Protein AF-A0A0M5J089-F1 (afdb_monomer)

InterPro domains:
  IPR001623 DnaJ domain [PF00226] (2-38)
  IPR001623 DnaJ domain [PS50076] (1-41)
  IPR001623 DnaJ domain [cd06257] (3-30)
  IPR018253 DnaJ domain, conserved site [PS00636] (18-37)
  IPR036869 Chaperone J-domain superfamily [G3DSA:1.10.287.110] (1-55)
  IPR036869 Chaperone J-domain superfamily [SSF46565] (2-56)
  IPR053025 Mitochondrial ATP Synthase-Associated [PTHR44873] (1-149)

Structure (mmCIF, N/CA/C/O backbone):
data_AF-A0A0M5J089-F1
#
_entry.id   AF-A0A0M5J089-F1
#
loop_
_atom_site.group_PDB
_atom_site.id
_atom_site.type_symbol
_atom_site.label_atom_id
_atom_site.label_alt_id
_atom_site.label_comp_id
_atom_site.label_asym_id
_atom_site.label_entity_id
_atom_site.label_seq_id
_atom_site.pdbx_PDB_ins_code
_atom_site.Cartn_x
_atom_site.Cartn_y
_atom_site.Cartn_z
_atom_site.occupancy
_atom_site.B_iso_or_equiv
_atom_site.auth_seq_id
_atom_site.auth_comp_id
_atom_site.auth_asym_id
_atom_site.auth_atom_id
_atom_site.pdbx_PDB_model_num
ATOM 1 N N . MET A 1 1 ? -7.532 5.877 45.990 1.00 67.56 1 MET A N 1
ATOM 2 C CA . MET A 1 1 ? -7.953 4.536 46.463 1.00 67.56 1 MET A CA 1
ATOM 3 C C . MET A 1 1 ? -7.157 4.158 47.707 1.00 67.56 1 MET A C 1
ATOM 5 O O . MET A 1 1 ? -5.956 4.404 47.725 1.00 67.56 1 MET A O 1
ATOM 9 N N . ILE A 1 2 ? -7.817 3.614 48.737 1.00 84.75 2 ILE A N 1
ATOM 10 C CA . ILE A 1 2 ? -7.201 3.240 50.031 1.00 84.75 2 ILE A CA 1
ATOM 11 C C . ILE A 1 2 ? -6.306 1.995 49.885 1.00 84.75 2 ILE A C 1
ATOM 13 O O . ILE A 1 2 ? -5.237 1.934 50.480 1.00 84.75 2 ILE A O 1
ATOM 17 N N . TYR A 1 3 ? -6.697 1.043 49.032 1.00 87.38 3 TYR A N 1
ATOM 18 C CA . TYR A 1 3 ? -5.998 -0.235 48.821 1.00 87.38 3 TYR A CA 1
ATOM 19 C C . TYR A 1 3 ? -5.209 -0.302 47.502 1.00 87.38 3 TYR A C 1
ATOM 21 O O . TYR A 1 3 ? -5.073 -1.366 46.915 1.00 87.38 3 TYR A O 1
ATOM 29 N N . HIS A 1 4 ? -4.717 0.831 46.996 1.00 86.38 4 HIS A N 1
ATOM 30 C CA . HIS A 1 4 ? -3.989 0.850 45.722 1.00 86.38 4 HIS A CA 1
ATOM 31 C C . HIS A 1 4 ? -2.637 0.116 45.841 1.00 86.38 4 HIS A C 1
ATOM 33 O O . HIS A 1 4 ? -1.950 0.343 46.841 1.00 86.38 4 HIS A O 1
ATOM 39 N N . PRO A 1 5 ? -2.230 -0.706 44.853 1.00 87.12 5 PRO A N 1
ATOM 40 C CA . PRO A 1 5 ? -0.977 -1.468 44.918 1.00 87.12 5 PRO A CA 1
ATOM 41 C C . PRO A 1 5 ? 0.259 -0.569 45.076 1.00 87.12 5 PRO A C 1
ATOM 43 O O . PRO A 1 5 ? 1.086 -0.840 45.933 1.00 87.12 5 PRO A O 1
ATOM 46 N N . ASP A 1 6 ? 0.306 0.554 44.354 1.00 87.94 6 ASP A N 1
ATOM 47 C CA . ASP A 1 6 ? 1.400 1.552 44.388 1.00 87.94 6 ASP A CA 1
ATOM 48 C C . ASP A 1 6 ? 1.615 2.215 45.764 1.00 87.94 6 ASP A C 1
ATOM 50 O O . ASP A 1 6 ? 2.687 2.708 46.077 1.00 87.94 6 ASP A O 1
ATOM 54 N N . ARG A 1 7 ? 0.580 2.255 46.615 1.00 84.56 7 ARG A N 1
ATOM 55 C CA . ARG A 1 7 ? 0.662 2.893 47.945 1.00 84.56 7 ARG A CA 1
ATOM 56 C C . ARG A 1 7 ? 0.848 1.893 49.083 1.00 84.56 7 ARG A C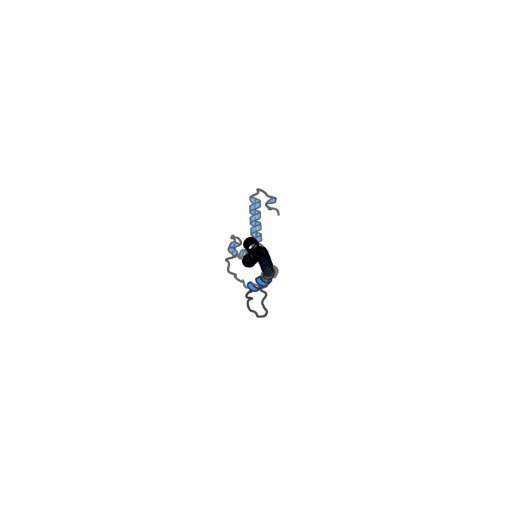 1
ATOM 58 O O . ARG A 1 7 ? 1.124 2.310 50.201 1.00 84.56 7 ARG A O 1
ATOM 65 N N . ASN A 1 8 ? 0.642 0.606 48.813 1.00 83.38 8 ASN A N 1
ATOM 66 C CA . ASN A 1 8 ? 0.629 -0.468 49.806 1.00 83.38 8 ASN A CA 1
ATOM 67 C C . ASN A 1 8 ? 1.543 -1.619 49.368 1.00 83.38 8 ASN A C 1
ATOM 69 O O . ASN A 1 8 ? 1.167 -2.793 49.459 1.00 83.38 8 ASN A O 1
ATOM 73 N N . GLU A 1 9 ? 2.725 -1.275 48.861 1.00 80.19 9 GLU A N 1
ATOM 74 C CA . GLU A 1 9 ? 3.730 -2.240 48.429 1.00 80.19 9 GLU A CA 1
ATOM 75 C C . GLU A 1 9 ? 4.075 -3.198 49.584 1.00 80.19 9 GLU A C 1
ATOM 77 O O . GLU A 1 9 ? 4.361 -2.777 50.704 1.00 80.19 9 GLU A O 1
ATOM 82 N N . GLY A 1 10 ? 3.972 -4.507 49.336 1.00 79.44 10 GLY A N 1
ATOM 83 C CA . GLY A 1 10 ? 4.269 -5.553 50.324 1.00 79.44 10 GLY A CA 1
ATOM 84 C C . GLY A 1 10 ? 3.151 -5.891 51.323 1.00 79.44 10 GLY A C 1
ATOM 85 O O . GLY A 1 10 ? 3.311 -6.824 52.108 1.00 79.44 10 GLY A O 1
ATOM 86 N N . SER A 1 11 ? 1.999 -5.206 51.303 1.00 88.00 11 SER A N 1
ATOM 87 C CA . SER A 1 11 ? 0.856 -5.573 52.155 1.00 88.00 11 SER A CA 1
ATOM 88 C C . SER A 1 11 ? -0.067 -6.583 51.465 1.00 88.00 11 SER A C 1
ATOM 90 O O . SER A 1 11 ? -0.991 -6.214 50.736 1.00 88.00 11 SER A O 1
ATOM 92 N N . GLU A 1 12 ? 0.128 -7.870 51.763 1.00 87.06 12 GLU A N 1
ATOM 93 C CA . GLU A 1 12 ? -0.735 -8.981 51.312 1.00 87.06 12 GLU A CA 1
ATOM 94 C C . GLU A 1 12 ? -2.228 -8.713 51.587 1.00 87.06 12 GLU A C 1
ATOM 96 O O . GLU A 1 12 ? -3.103 -8.965 50.754 1.00 87.06 12 GLU A O 1
ATOM 101 N N . SER A 1 13 ? -2.531 -8.117 52.745 1.00 88.88 13 SER A N 1
ATOM 102 C CA . SER A 1 13 ? -3.903 -7.780 53.140 1.00 88.88 13 SER A CA 1
ATOM 103 C C . SER A 1 13 ? -4.553 -6.731 52.228 1.00 88.88 13 SER A C 1
ATOM 105 O O . SER A 1 13 ? -5.741 -6.834 51.911 1.00 88.88 13 SER A O 1
ATOM 107 N N . ALA A 1 14 ? -3.783 -5.737 51.773 1.00 89.00 14 ALA A N 1
ATOM 108 C CA . ALA A 1 14 ? -4.266 -4.697 50.873 1.00 89.00 14 ALA A CA 1
ATOM 109 C C . ALA A 1 14 ? -4.467 -5.249 49.458 1.00 89.00 14 ALA A C 1
ATOM 111 O O . ALA A 1 14 ? -5.482 -4.952 48.829 1.00 89.00 14 ALA A O 1
ATOM 112 N N . VAL A 1 15 ? -3.554 -6.107 48.994 1.00 89.38 15 VAL A N 1
ATOM 113 C CA . VAL A 1 15 ? -3.661 -6.790 47.697 1.00 89.38 15 VAL A CA 1
ATOM 114 C C . VAL A 1 15 ? -4.914 -7.663 47.644 1.00 89.38 15 VAL A C 1
ATOM 116 O O . VAL A 1 15 ? -5.655 -7.608 46.661 1.00 89.38 15 VAL A O 1
ATOM 119 N N . LYS A 1 16 ? -5.201 -8.426 48.706 1.00 90.62 16 LYS A N 1
ATOM 120 C CA . LYS A 1 16 ? -6.409 -9.257 48.780 1.00 90.62 16 LYS A CA 1
ATOM 121 C C . LYS A 1 16 ? -7.684 -8.414 48.690 1.00 90.62 16 LYS A C 1
ATOM 123 O O . LYS A 1 16 ? -8.519 -8.673 47.829 1.00 90.62 16 LYS A O 1
ATOM 128 N N . LYS A 1 17 ? -7.789 -7.354 49.499 1.00 90.94 17 LYS A N 1
ATOM 129 C CA . LYS A 1 17 ? -8.941 -6.436 49.468 1.00 90.94 17 LYS A CA 1
ATOM 130 C C . LYS A 1 17 ? -9.099 -5.747 48.117 1.00 90.94 17 LYS A C 1
ATOM 132 O O . LYS A 1 17 ? -10.213 -5.591 47.636 1.00 90.94 17 LYS A O 1
ATOM 137 N N . PHE A 1 18 ? -8.000 -5.350 47.479 1.00 90.44 18 PHE A N 1
ATOM 138 C CA . PHE A 1 18 ? -8.038 -4.760 46.142 1.00 90.44 18 PHE A CA 1
ATOM 139 C C . PHE A 1 18 ? -8.600 -5.739 45.104 1.00 90.44 18 PHE A C 1
ATOM 141 O O . PHE A 1 18 ? -9.449 -5.358 44.300 1.00 90.44 18 PHE A O 1
ATOM 148 N N . ARG A 1 19 ? -8.180 -7.011 45.153 1.00 89.44 19 ARG A N 1
ATOM 149 C CA . ARG A 1 19 ? -8.718 -8.071 44.285 1.00 89.44 19 ARG A CA 1
ATOM 150 C C . ARG A 1 19 ? -10.211 -8.298 44.527 1.00 89.44 19 ARG A C 1
ATOM 152 O O . ARG A 1 19 ? -10.963 -8.307 43.561 1.00 89.44 19 ARG A O 1
ATOM 159 N N . GLU A 1 20 ? -10.634 -8.415 45.784 1.00 89.62 20 GLU A N 1
ATOM 160 C CA . GLU A 1 20 ? -12.048 -8.589 46.157 1.00 89.62 20 GLU A CA 1
ATOM 161 C C . GLU A 1 20 ? -12.913 -7.415 45.675 1.00 89.62 20 GLU A C 1
ATOM 163 O O . GLU A 1 20 ? -13.974 -7.615 45.086 1.00 89.62 20 GLU A O 1
ATOM 168 N N . ILE A 1 21 ? -12.433 -6.181 45.855 1.00 90.25 21 ILE A N 1
ATOM 169 C CA . ILE A 1 21 ? -13.132 -4.977 45.395 1.00 90.25 21 ILE A CA 1
ATOM 170 C C . ILE A 1 21 ? -13.261 -4.979 43.868 1.00 90.25 21 ILE A C 1
ATOM 172 O O . ILE A 1 21 ? -14.355 -4.754 43.355 1.00 90.25 21 ILE A O 1
ATOM 176 N N . ASN A 1 22 ? -12.184 -5.263 43.130 1.00 88.81 22 ASN A N 1
ATOM 177 C CA . ASN A 1 22 ? -12.236 -5.311 41.666 1.00 88.81 22 ASN A CA 1
ATOM 178 C C . ASN A 1 22 ? -13.197 -6.388 41.152 1.00 88.81 22 ASN A C 1
ATOM 180 O O . ASN A 1 22 ? -13.968 -6.121 40.234 1.00 88.81 22 ASN A O 1
ATOM 184 N N . GLN A 1 23 ? -13.196 -7.570 41.773 1.00 87.81 23 GLN A N 1
ATOM 185 C CA . GLN A 1 23 ? -14.134 -8.645 41.443 1.00 87.81 23 GLN A CA 1
ATOM 186 C C . GLN A 1 23 ? -15.586 -8.211 41.678 1.00 87.81 23 GLN A C 1
ATOM 188 O O . GLN A 1 23 ? -16.443 -8.431 40.823 1.00 87.81 23 GLN A O 1
ATOM 193 N N . ALA A 1 24 ? -15.867 -7.532 42.793 1.00 89.19 24 ALA A N 1
ATOM 194 C CA . ALA A 1 24 ? -17.196 -6.993 43.062 1.00 89.19 24 ALA A CA 1
ATOM 195 C C . ALA A 1 24 ? -17.617 -5.951 42.011 1.00 89.19 24 ALA A C 1
ATOM 197 O O . ALA A 1 24 ? -18.758 -5.975 41.552 1.00 89.19 24 ALA A O 1
ATOM 198 N N . TYR A 1 25 ? -16.708 -5.068 41.581 1.00 88.25 25 TYR A N 1
ATOM 199 C CA . TYR A 1 25 ? -16.987 -4.097 40.516 1.00 88.25 25 TYR A CA 1
ATOM 200 C C . TYR A 1 25 ? -17.258 -4.756 39.161 1.00 88.25 25 TYR A C 1
ATOM 202 O O . TYR A 1 25 ? -18.114 -4.278 38.420 1.00 88.25 25 TYR A O 1
ATOM 210 N N . GLU A 1 26 ? -16.573 -5.849 38.834 1.00 85.12 26 GLU A N 1
ATOM 211 C CA . GLU A 1 26 ? -16.807 -6.601 37.598 1.00 85.12 26 GLU A CA 1
ATOM 212 C C . GLU A 1 26 ? -18.207 -7.236 37.580 1.00 85.12 26 GLU A C 1
ATOM 214 O O . GLU A 1 26 ? -18.944 -7.097 36.600 1.00 85.12 26 GLU A O 1
ATOM 219 N N . VAL A 1 27 ? -18.613 -7.860 38.694 1.00 85.06 27 VAL A N 1
ATOM 220 C CA . VAL A 1 27 ? -19.937 -8.486 38.840 1.00 85.06 27 VAL A CA 1
ATOM 221 C C . VAL A 1 27 ? -21.049 -7.436 38.892 1.00 85.06 27 VAL A C 1
ATOM 223 O O . VAL A 1 27 ? -22.024 -7.534 38.152 1.00 85.06 27 VAL A O 1
ATOM 226 N N . LEU A 1 28 ? -20.917 -6.407 39.732 1.00 84.81 28 LEU A N 1
ATOM 227 C CA . LEU A 1 28 ? -21.968 -5.402 39.932 1.00 84.81 28 LEU A CA 1
ATOM 228 C C . LEU A 1 28 ? -22.045 -4.374 38.795 1.00 84.81 28 LEU A C 1
ATOM 230 O O . LEU A 1 28 ? -23.105 -3.786 38.574 1.00 84.81 28 LEU A O 1
ATOM 234 N N . GLY A 1 29 ? -20.942 -4.154 38.072 1.00 82.19 29 GLY A N 1
ATOM 235 C CA . GLY A 1 29 ? -20.867 -3.228 36.942 1.00 82.19 29 GLY A CA 1
ATOM 236 C C . GLY A 1 29 ? -21.544 -3.750 35.674 1.00 82.19 29 GLY A C 1
ATOM 237 O O . GLY A 1 29 ? -21.994 -2.957 34.844 1.00 82.19 29 GLY A O 1
ATOM 238 N N . ASN A 1 30 ? -21.668 -5.072 35.522 1.00 81.06 30 ASN A N 1
ATOM 239 C CA . ASN A 1 30 ? -22.413 -5.682 34.428 1.00 81.06 30 ASN A CA 1
ATOM 240 C C . ASN A 1 30 ? -23.816 -6.080 34.898 1.00 81.06 30 ASN A C 1
ATOM 242 O O . ASN A 1 30 ? -23.981 -6.971 35.725 1.00 81.06 30 ASN A O 1
ATOM 246 N N . TYR A 1 31 ? -24.838 -5.467 34.301 1.00 79.94 31 TYR A N 1
ATOM 247 C CA . TYR A 1 31 ? -26.242 -5.726 34.627 1.00 79.94 31 TYR A CA 1
ATOM 248 C C . TYR A 1 31 ? -26.620 -7.218 34.604 1.00 79.94 31 TYR A C 1
ATOM 250 O O . TYR A 1 31 ? -27.351 -7.684 35.478 1.00 79.94 31 TYR A O 1
ATOM 258 N N . ARG A 1 32 ? -26.096 -7.989 33.639 1.00 79.00 32 ARG A N 1
ATOM 259 C CA . ARG A 1 32 ? -26.348 -9.436 33.542 1.00 79.00 32 ARG A CA 1
ATOM 260 C C . ARG A 1 32 ? -25.744 -10.175 34.735 1.00 79.00 32 ARG A C 1
ATOM 262 O O . ARG A 1 32 ? -26.435 -10.969 35.364 1.00 79.00 32 ARG A O 1
ATOM 269 N N . LEU A 1 33 ? -24.480 -9.892 35.055 1.00 81.56 33 LEU A N 1
ATOM 270 C CA . LEU A 1 33 ? -23.764 -10.538 36.160 1.00 81.56 33 LEU A CA 1
ATOM 271 C C . LEU A 1 33 ? -24.379 -10.182 37.514 1.00 81.56 33 LEU A C 1
ATOM 273 O O . LEU A 1 33 ? -24.639 -11.085 38.304 1.00 81.56 33 LEU A O 1
ATOM 277 N N . ARG A 1 34 ? -24.703 -8.904 37.744 1.00 84.69 34 ARG A N 1
ATOM 278 C CA . ARG A 1 34 ? -25.390 -8.441 38.955 1.00 84.69 34 ARG A CA 1
ATOM 279 C C . ARG A 1 34 ? -26.705 -9.180 39.174 1.00 84.69 34 ARG A C 1
ATOM 281 O O . ARG A 1 34 ? -26.942 -9.696 40.255 1.00 84.69 34 ARG A O 1
ATOM 288 N N . ARG A 1 35 ? -27.531 -9.313 38.134 1.00 80.56 35 ARG A N 1
ATOM 289 C CA . ARG A 1 35 ? -28.811 -10.022 38.243 1.00 80.56 35 ARG A CA 1
ATOM 290 C C . ARG A 1 35 ? -28.638 -11.507 38.552 1.00 80.56 35 ARG A C 1
ATOM 292 O O . ARG A 1 35 ? -29.435 -12.077 39.288 1.00 80.56 35 ARG A O 1
ATOM 299 N N . LEU A 1 36 ? -27.638 -12.153 37.957 1.00 83.00 36 LEU A N 1
ATOM 300 C CA . LEU A 1 36 ? -27.341 -13.554 38.248 1.00 83.00 36 LEU A CA 1
ATOM 301 C C . LEU A 1 36 ? -26.801 -13.725 39.679 1.00 83.00 36 LEU A C 1
ATOM 303 O O . LEU A 1 36 ? -27.117 -14.723 40.323 1.00 83.00 36 LEU A O 1
ATOM 307 N N . TYR A 1 37 ? -26.032 -12.755 40.181 1.00 83.75 37 TYR A N 1
ATOM 308 C CA . TYR A 1 37 ? -25.575 -12.697 41.571 1.00 83.75 37 TYR A CA 1
ATOM 309 C C . TYR A 1 37 ? -26.751 -12.513 42.543 1.00 83.75 37 TYR A C 1
ATOM 311 O O . TYR A 1 37 ? -26.890 -13.296 43.478 1.00 83.75 37 TYR A O 1
ATOM 319 N N . ASP A 1 38 ? -27.656 -11.565 42.268 1.00 84.38 38 ASP A N 1
ATOM 320 C CA . ASP A 1 38 ? -28.860 -11.305 43.077 1.00 84.38 38 ASP A CA 1
ATOM 321 C C . ASP A 1 38 ? -29.798 -12.528 43.128 1.00 84.38 38 ASP A C 1
ATOM 323 O O . ASP A 1 38 ? -30.464 -12.773 44.131 1.00 84.38 38 ASP A O 1
ATOM 327 N N . LYS A 1 39 ? -29.821 -13.338 42.060 1.00 82.19 39 LYS A N 1
ATOM 328 C CA . LYS A 1 39 ? -30.561 -14.612 41.989 1.00 82.19 39 LYS A CA 1
ATOM 329 C C . LYS A 1 39 ? -29.857 -15.789 42.672 1.00 82.19 39 LYS A C 1
ATOM 331 O O . LYS A 1 39 ? -30.428 -16.874 42.728 1.00 82.19 39 LYS A O 1
ATOM 336 N N . GLY A 1 40 ? -28.619 -15.612 43.121 1.00 80.25 40 GLY A N 1
ATOM 337 C CA . GLY A 1 40 ? -27.799 -16.681 43.684 1.00 80.25 40 GLY A CA 1
ATOM 338 C C . GLY A 1 40 ? -27.316 -17.733 42.678 1.00 80.25 40 GLY A C 1
ATOM 339 O O . GLY A 1 40 ? -27.049 -18.877 43.027 1.00 80.25 40 GLY A O 1
ATOM 340 N N . ILE A 1 41 ? -27.212 -17.369 41.399 1.00 74.94 41 ILE A N 1
ATOM 341 C CA . ILE A 1 41 ? -26.718 -18.269 40.344 1.00 74.94 41 ILE A CA 1
ATOM 342 C C . ILE A 1 41 ? -25.188 -18.190 40.245 1.00 74.94 41 ILE A C 1
ATOM 344 O O . ILE A 1 41 ? -24.526 -19.191 39.984 1.00 74.94 41 ILE A O 1
ATOM 348 N N . VAL A 1 42 ? -24.606 -17.011 40.488 1.00 69.50 42 VAL A N 1
ATOM 349 C CA . VAL A 1 42 ? -23.147 -16.805 40.487 1.00 69.50 42 VAL A CA 1
ATOM 350 C C . VAL A 1 42 ? -22.719 -16.366 41.876 1.00 69.50 42 VAL A C 1
ATOM 352 O O . VAL A 1 42 ? -22.868 -15.206 42.237 1.00 69.50 42 VAL A O 1
ATOM 355 N N . HIS A 1 43 ? -22.199 -17.300 42.670 1.00 63.00 43 HIS A N 1
ATOM 356 C CA . HIS A 1 43 ? -21.719 -17.003 44.023 1.00 63.00 43 HIS A CA 1
ATOM 357 C C . HIS A 1 43 ? -20.192 -16.920 44.133 1.00 63.00 43 HIS A C 1
ATOM 359 O O . HIS A 1 43 ? -19.684 -16.379 45.112 1.00 63.00 43 HIS A O 1
ATOM 365 N N . THR A 1 44 ? -19.428 -17.471 43.181 1.00 56.22 44 THR A N 1
ATOM 366 C CA . THR A 1 44 ? -17.964 -17.621 43.367 1.00 56.22 44 THR A CA 1
ATOM 367 C C . THR A 1 44 ? -17.154 -17.729 42.078 1.00 56.22 44 THR A C 1
ATOM 369 O O . THR A 1 44 ? -15.960 -17.439 42.079 1.00 56.22 44 THR A O 1
ATOM 372 N N . ALA A 1 45 ? -17.757 -18.125 40.963 1.00 51.91 45 ALA A N 1
ATOM 373 C CA . ALA A 1 45 ? -17.008 -18.259 39.730 1.00 51.91 45 ALA A CA 1
ATOM 374 C C . ALA A 1 45 ? -16.980 -16.925 38.981 1.00 51.91 45 ALA A C 1
ATOM 376 O O . ALA A 1 45 ? -18.026 -16.329 38.734 1.00 51.91 45 ALA A O 1
ATOM 377 N N . GLY A 1 46 ? -15.779 -16.446 38.654 1.00 55.97 46 GLY A N 1
ATOM 378 C CA . GLY A 1 46 ? -15.580 -15.216 37.889 1.00 55.97 46 GLY A CA 1
ATOM 379 C C . GLY A 1 46 ? -16.306 -15.224 36.538 1.00 55.97 46 GLY A C 1
ATOM 380 O O . GLY A 1 46 ? -16.950 -16.204 36.161 1.00 55.97 46 GLY A O 1
ATOM 381 N N . ALA A 1 47 ? -16.161 -14.137 35.777 1.00 54.19 47 ALA A N 1
ATOM 382 C CA . ALA A 1 47 ? -16.874 -13.871 34.518 1.00 54.19 47 ALA A CA 1
ATOM 383 C C . ALA A 1 47 ? -16.890 -15.019 33.480 1.00 54.19 47 ALA A C 1
ATOM 385 O O . ALA A 1 47 ? -17.718 -15.013 32.573 1.00 54.19 47 ALA A O 1
ATOM 386 N N . GLN A 1 48 ? -16.020 -16.020 33.631 1.00 57.69 48 GLN A N 1
ATOM 387 C CA . GLN A 1 48 ? -15.984 -17.255 32.848 1.00 57.69 48 GLN A CA 1
ATOM 388 C C . GLN A 1 48 ? -17.264 -18.107 32.973 1.00 57.69 48 GLN A C 1
ATOM 390 O O . GLN A 1 48 ? -17.726 -18.626 31.967 1.00 57.69 48 GLN A O 1
ATOM 395 N N . TYR A 1 49 ? -17.901 -18.196 34.149 1.00 55.41 49 TYR A N 1
ATOM 396 C CA . TYR A 1 49 ? -19.135 -18.993 34.319 1.00 55.41 49 TYR A CA 1
ATOM 397 C C . TYR A 1 49 ? -20.386 -18.339 33.719 1.00 55.41 49 TYR A C 1
ATOM 399 O O . TYR A 1 49 ? -21.426 -18.979 33.595 1.00 55.41 49 TYR A O 1
ATOM 407 N N . ALA A 1 50 ? -20.312 -17.061 33.345 1.00 55.88 50 ALA A N 1
ATOM 408 C CA . ALA A 1 50 ? -21.448 -16.340 32.784 1.00 55.88 50 ALA A CA 1
ATOM 409 C C . ALA A 1 50 ? -21.624 -16.535 31.270 1.00 55.88 50 ALA A C 1
ATOM 411 O O . ALA A 1 50 ? -22.667 -16.143 30.743 1.00 55.88 50 ALA A O 1
ATOM 412 N N . GLN A 1 51 ? -20.626 -17.108 30.583 1.00 57.06 51 GLN A N 1
ATOM 413 C CA . GLN A 1 51 ? -20.679 -17.364 29.138 1.00 57.06 51 GLN A CA 1
ATOM 414 C C . GLN A 1 51 ? -21.569 -18.564 28.783 1.00 57.06 51 GLN A C 1
ATOM 416 O O . GLN A 1 51 ? -22.230 -18.524 27.751 1.00 57.06 51 GLN A O 1
ATOM 421 N N . ASP A 1 52 ? -21.658 -19.564 29.666 1.00 55.56 52 ASP A N 1
ATOM 422 C CA . ASP A 1 52 ? -22.392 -20.815 29.413 1.00 55.56 52 ASP A CA 1
ATOM 423 C C . ASP A 1 52 ? -23.836 -20.809 29.942 1.00 55.56 52 ASP A C 1
ATOM 425 O O . ASP A 1 52 ? -24.563 -21.792 29.803 1.00 55.56 52 ASP A O 1
ATOM 429 N N . ILE A 1 53 ? -24.282 -19.708 30.557 1.00 59.00 53 ILE A N 1
ATOM 430 C CA . ILE A 1 53 ? -25.667 -19.585 31.022 1.00 59.00 53 ILE A CA 1
ATOM 431 C C . ILE A 1 53 ? -26.532 -19.247 29.802 1.00 59.00 53 ILE A C 1
ATOM 433 O O . ILE A 1 53 ? -26.313 -18.178 29.218 1.00 59.00 53 ILE A O 1
ATOM 437 N N . PRO A 1 54 ? -27.514 -20.099 29.433 1.00 53.31 54 PRO A N 1
ATOM 438 C CA . PRO A 1 54 ? -28.426 -19.829 28.329 1.00 53.31 54 PRO A CA 1
ATOM 439 C C . PRO A 1 54 ? -29.028 -18.436 28.478 1.00 53.31 54 PRO A C 1
ATOM 441 O O . PRO A 1 54 ? -29.299 -18.005 29.603 1.00 53.31 54 PRO A O 1
ATOM 444 N N . ASP A 1 55 ? -29.236 -17.735 27.363 1.00 55.09 55 ASP A N 1
ATOM 445 C CA . ASP A 1 55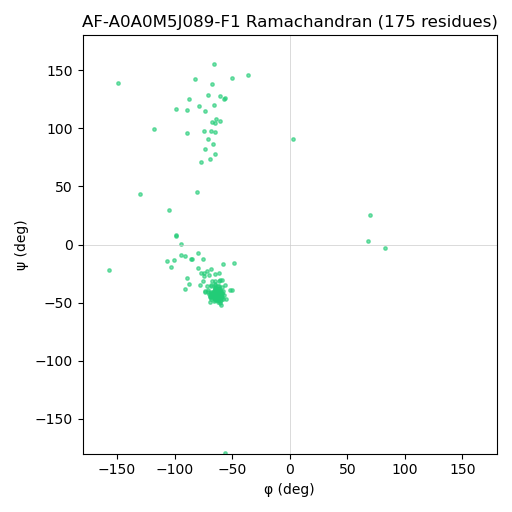 ? -29.943 -16.455 27.334 1.00 55.09 55 ASP A CA 1
ATOM 446 C C . ASP A 1 55 ? -31.404 -16.678 27.757 1.00 55.09 55 ASP A C 1
ATOM 448 O O . ASP A 1 55 ? -32.321 -16.762 26.946 1.00 55.09 55 ASP A O 1
ATOM 452 N N . ILE A 1 56 ? -31.622 -16.827 29.063 1.00 52.97 56 ILE A N 1
ATOM 453 C CA . ILE A 1 56 ? -32.934 -16.791 29.685 1.00 52.97 56 ILE A CA 1
ATOM 454 C C . ILE A 1 56 ? -33.335 -15.327 29.597 1.00 52.97 56 ILE A C 1
ATOM 456 O O . ILE A 1 56 ? -32.969 -14.550 30.479 1.00 52.97 56 ILE A O 1
ATOM 460 N N . GLU A 1 57 ? -34.009 -14.941 28.511 1.00 51.84 57 GLU A N 1
ATOM 461 C CA . GLU A 1 57 ? -34.779 -13.701 28.442 1.00 51.84 57 GLU A CA 1
ATOM 462 C C . GLU A 1 57 ? -35.857 -13.788 29.525 1.00 51.84 57 GLU A C 1
ATOM 464 O O . GLU A 1 57 ? -36.794 -14.577 29.410 1.00 51.84 57 GLU A O 1
ATOM 469 N N . PRO A 1 58 ? -35.719 -13.054 30.635 1.00 52.81 58 PRO A N 1
ATOM 470 C CA . PRO A 1 58 ? -36.722 -13.081 31.674 1.00 52.81 58 PRO A CA 1
ATOM 471 C C . PRO A 1 58 ? -37.746 -11.989 31.359 1.00 52.81 58 PRO A C 1
ATOM 473 O O . PRO A 1 58 ? -37.429 -10.797 31.363 1.00 52.8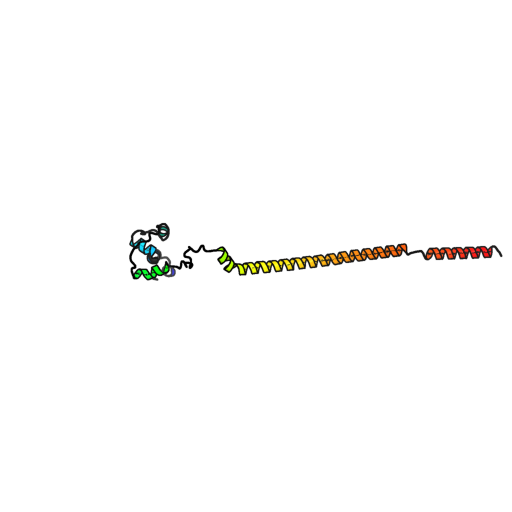1 58 PRO A O 1
ATOM 476 N N . ASP A 1 59 ? -38.966 -12.431 31.103 1.00 57.31 59 ASP A N 1
ATOM 477 C CA . ASP A 1 59 ? -40.164 -11.615 30.951 1.00 57.31 59 ASP A CA 1
ATOM 478 C C . ASP A 1 59 ? -40.515 -10.962 32.301 1.00 57.31 59 ASP A C 1
ATOM 480 O O . ASP A 1 59 ? -41.193 -11.569 33.125 1.00 57.31 59 ASP A O 1
ATOM 484 N N . VAL A 1 60 ? -39.937 -9.793 32.621 1.00 55.62 60 VAL A N 1
ATOM 485 C CA . VAL A 1 60 ? -40.287 -9.035 33.840 1.00 55.62 60 VAL A CA 1
ATOM 486 C C . VAL A 1 60 ? -40.122 -7.525 33.627 1.00 55.62 60 VAL A C 1
ATOM 488 O O . VAL A 1 60 ? -39.160 -7.076 32.997 1.00 55.62 60 VAL A O 1
ATOM 491 N N . GLU A 1 61 ? -41.098 -6.805 34.179 1.00 57.00 61 GLU A N 1
ATOM 492 C CA . GLU A 1 61 ? -41.469 -5.388 34.091 1.00 57.00 61 GLU A CA 1
ATOM 493 C C . GLU A 1 61 ? -40.329 -4.353 33.998 1.00 57.00 61 GLU A C 1
ATOM 495 O O . GLU A 1 61 ? -39.245 -4.492 34.563 1.00 57.00 61 GLU A O 1
ATOM 500 N N . ASP A 1 62 ? -40.604 -3.275 33.252 1.00 54.69 62 ASP A N 1
ATOM 501 C CA . ASP A 1 62 ? -39.710 -2.136 33.010 1.00 54.69 62 ASP A CA 1
ATOM 502 C C . ASP A 1 62 ? -39.499 -1.280 34.280 1.00 54.69 62 ASP A C 1
ATOM 504 O O . ASP A 1 62 ? -39.971 -0.142 34.377 1.00 54.69 62 ASP A O 1
ATOM 508 N N . ASP A 1 63 ? -38.720 -1.787 35.234 1.00 63.56 63 ASP A N 1
ATOM 509 C CA . ASP A 1 63 ? -38.244 -0.999 36.373 1.00 63.56 63 ASP A CA 1
ATOM 510 C C . ASP A 1 63 ? -37.402 0.192 35.891 1.00 63.56 63 ASP A C 1
ATOM 512 O O . ASP A 1 63 ? -36.440 0.050 35.123 1.00 63.56 63 ASP A O 1
ATOM 516 N N . ALA A 1 64 ? -37.746 1.397 36.359 1.00 67.56 64 ALA A N 1
ATOM 517 C CA . ALA A 1 64 ? -37.151 2.654 35.902 1.00 67.56 64 ALA A CA 1
ATOM 518 C C . ALA A 1 64 ? -35.622 2.717 36.097 1.00 67.56 64 ALA A C 1
ATOM 520 O O . ALA A 1 64 ? -34.924 3.319 35.278 1.00 67.56 64 ALA A O 1
ATOM 521 N N . GLU A 1 65 ? -35.092 2.049 37.123 1.00 69.00 65 GLU A N 1
ATOM 522 C CA . GLU A 1 65 ? -33.661 2.023 37.455 1.00 69.00 65 GLU A CA 1
ATOM 523 C C . GLU A 1 65 ? -32.815 1.237 36.439 1.00 69.00 65 GLU A C 1
ATOM 525 O O . GLU A 1 65 ? -31.632 1.522 36.233 1.00 69.00 65 GLU A O 1
ATOM 530 N N . THR A 1 66 ? -33.415 0.273 35.736 1.00 66.38 66 THR A N 1
ATOM 531 C CA . THR A 1 66 ? -32.689 -0.607 34.804 1.00 66.38 66 THR A CA 1
ATOM 532 C C . THR A 1 66 ? -32.649 -0.062 33.373 1.00 66.38 66 THR A C 1
ATOM 534 O O . THR A 1 66 ? -31.863 -0.533 32.542 1.00 66.38 66 THR A O 1
ATOM 537 N N . LYS A 1 67 ? -33.421 0.999 33.083 1.00 68.75 67 LYS A N 1
ATOM 538 C CA . LYS A 1 67 ? -33.513 1.633 31.754 1.00 68.75 67 LYS A CA 1
ATOM 539 C C . LYS A 1 67 ? -32.167 2.135 31.237 1.00 68.75 67 LYS A C 1
ATOM 541 O O . LYS A 1 67 ? -31.853 1.945 30.060 1.00 68.75 67 LYS A O 1
ATOM 546 N N 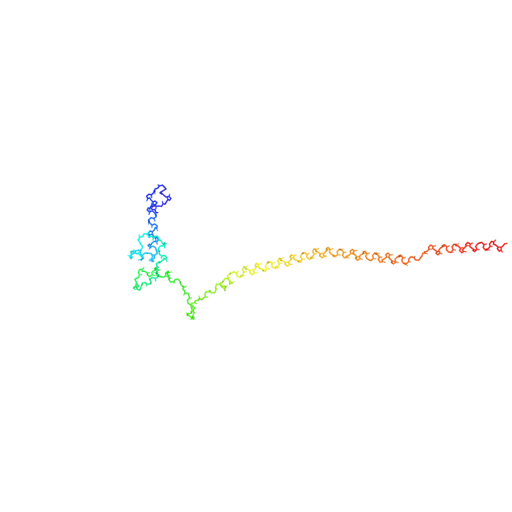. PHE A 1 68 ? -31.347 2.720 32.114 1.00 69.44 68 PHE A N 1
ATOM 547 C CA . PHE A 1 68 ? -30.017 3.216 31.750 1.00 69.44 68 PHE A CA 1
ATOM 548 C C . PHE A 1 68 ? -29.126 2.090 31.208 1.00 69.44 68 PHE A C 1
ATOM 550 O O . PHE A 1 68 ? -28.553 2.213 30.125 1.00 69.44 68 PHE A O 1
ATOM 557 N N . TYR A 1 69 ? -29.075 0.953 31.902 1.00 67.12 69 TYR A N 1
ATOM 558 C CA . TYR A 1 69 ? -28.269 -0.193 31.482 1.00 67.12 69 TYR A CA 1
ATOM 559 C C . TYR A 1 69 ? -28.849 -0.892 30.245 1.00 67.12 69 TYR A C 1
ATOM 561 O O . TYR A 1 69 ? -28.099 -1.237 29.333 1.00 67.12 69 TYR A O 1
ATOM 569 N N . LYS A 1 70 ? -30.180 -1.018 30.150 1.00 64.69 70 LYS A N 1
ATOM 570 C CA . LYS A 1 70 ? -30.883 -1.646 29.013 1.00 64.69 70 LYS A CA 1
ATOM 571 C C . LYS A 1 70 ? -30.631 -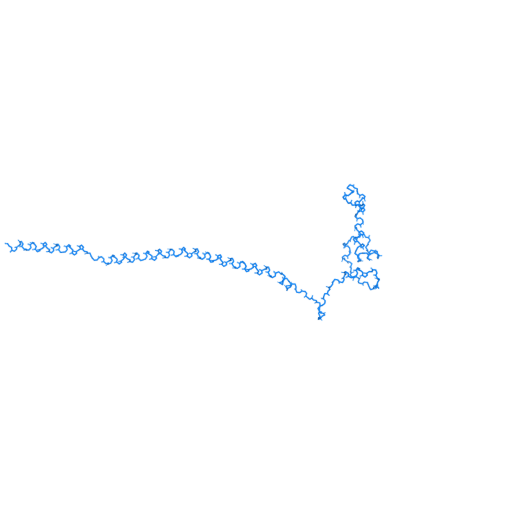0.911 27.689 1.00 64.69 70 LYS A C 1
ATOM 573 O O . LYS A 1 70 ? -30.475 -1.552 26.650 1.00 64.69 70 LYS A O 1
ATOM 578 N N . SER A 1 71 ? -30.509 0.419 27.725 1.00 65.38 71 SER A N 1
ATOM 579 C CA . SER A 1 71 ? -30.222 1.238 26.535 1.00 65.38 71 SER A CA 1
ATOM 580 C C . SER A 1 71 ? -28.885 0.899 25.856 1.00 65.38 71 SER A C 1
ATOM 582 O O . SER A 1 71 ? -28.790 0.961 24.632 1.00 65.38 71 SER A O 1
ATOM 584 N N . ARG A 1 72 ? -27.873 0.452 26.618 1.00 63.78 72 ARG A N 1
ATOM 585 C CA . ARG A 1 72 ? -26.563 0.050 26.075 1.00 63.78 72 ARG A CA 1
ATOM 586 C C . ARG A 1 72 ? -26.583 -1.303 25.367 1.00 63.78 72 ARG A C 1
ATOM 588 O O . ARG A 1 72 ? -25.772 -1.518 24.470 1.00 63.78 72 ARG A O 1
ATOM 595 N N . PHE A 1 73 ? -27.497 -2.198 25.743 1.00 61.00 73 PHE A N 1
ATOM 596 C CA . PHE A 1 73 ? -27.632 -3.515 25.112 1.00 61.00 73 PHE A CA 1
ATOM 597 C C . PHE A 1 73 ? -28.393 -3.459 23.781 1.00 61.00 73 PHE A C 1
ATOM 599 O O . PHE A 1 73 ? -28.202 -4.325 22.932 1.00 61.00 73 PHE A O 1
ATOM 606 N N . LYS A 1 74 ? -29.177 -2.401 23.530 1.00 59.53 74 LYS A N 1
ATOM 607 C CA . LYS A 1 74 ? -29.808 -2.133 22.225 1.00 59.53 74 LYS A CA 1
ATOM 608 C C . LYS A 1 74 ? -28.836 -1.481 21.232 1.00 59.53 74 LYS A C 1
ATOM 610 O O . LYS A 1 74 ? -29.183 -0.513 20.557 1.00 59.53 74 LYS A O 1
ATOM 615 N N . LYS A 1 75 ? -27.602 -1.984 21.128 1.00 51.09 75 LYS A N 1
ATOM 616 C CA . LYS A 1 75 ? -26.655 -1.524 20.104 1.00 51.09 75 LYS A CA 1
ATOM 617 C C . LYS A 1 75 ? -27.165 -1.974 18.730 1.00 51.09 75 LYS A C 1
ATOM 619 O O . LYS A 1 75 ? -27.022 -3.129 18.352 1.00 51.09 75 LYS A O 1
ATOM 624 N N . SER A 1 76 ? -27.838 -1.039 18.062 1.00 53.62 76 SER A N 1
ATOM 625 C CA . SER A 1 76 ? -28.306 -1.012 16.672 1.00 53.62 76 SER A CA 1
ATOM 626 C C . SER A 1 76 ? -28.046 -2.279 15.842 1.00 53.62 76 SER A C 1
ATOM 628 O O . SER A 1 76 ? -27.050 -2.374 15.123 1.00 53.62 76 SER A O 1
ATOM 630 N N . LYS A 1 77 ? -29.003 -3.212 15.839 1.00 54.84 77 LYS A N 1
ATOM 631 C CA . LYS A 1 77 ? -29.288 -3.942 14.602 1.00 54.84 77 LYS A CA 1
ATOM 632 C C . LYS A 1 77 ? -30.036 -2.949 13.720 1.00 54.84 77 LYS A C 1
ATOM 634 O O . LYS A 1 77 ? -31.211 -2.690 13.958 1.00 54.84 77 LYS A O 1
ATOM 639 N N . VAL A 1 78 ? -29.326 -2.292 12.806 1.00 54.88 78 VAL A N 1
ATOM 640 C CA . VAL A 1 78 ? -29.970 -1.440 11.802 1.00 54.88 78 VAL A CA 1
ATOM 641 C C . VAL A 1 78 ? -30.753 -2.397 10.909 1.00 54.88 78 VAL A C 1
ATOM 643 O O . VAL A 1 78 ? -30.156 -3.196 10.191 1.00 54.88 78 VAL A O 1
ATOM 646 N N . ALA A 1 79 ? -32.074 -2.422 11.072 1.00 50.56 79 ALA A N 1
ATOM 647 C CA . ALA A 1 79 ? -32.947 -3.154 10.173 1.00 50.56 79 ALA A CA 1
ATOM 648 C C . ALA A 1 79 ? -32.962 -2.408 8.838 1.00 50.56 79 ALA A C 1
ATOM 650 O O . ALA A 1 79 ? -33.176 -1.194 8.818 1.00 50.56 79 ALA A O 1
ATOM 651 N N . ASP A 1 80 ? -32.715 -3.127 7.748 1.00 55.22 80 ASP A N 1
ATOM 652 C CA . ASP A 1 80 ? -33.009 -2.612 6.417 1.00 55.22 80 ASP A CA 1
ATOM 653 C C . ASP A 1 80 ? -34.528 -2.456 6.257 1.00 55.22 80 ASP A C 1
ATOM 655 O O . ASP A 1 80 ? -35.310 -3.147 6.922 1.00 55.22 80 ASP A O 1
ATOM 659 N N . SER A 1 81 ? -34.958 -1.564 5.366 1.00 58.88 81 SER A N 1
ATOM 660 C CA . SER A 1 81 ? -36.377 -1.256 5.121 1.00 58.88 81 SER A CA 1
ATOM 661 C C . SER A 1 81 ? -37.228 -2.469 4.703 1.00 58.88 81 SER A C 1
ATOM 663 O O . SER A 1 81 ? -38.449 -2.411 4.814 1.00 58.88 81 SER A O 1
ATOM 665 N N . ASP A 1 82 ? -36.596 -3.567 4.274 1.00 63.06 82 ASP A N 1
ATOM 666 C CA . ASP A 1 82 ? -37.232 -4.784 3.745 1.00 63.06 82 ASP A CA 1
ATOM 667 C C . ASP A 1 82 ? -37.359 -5.930 4.780 1.00 63.06 82 ASP A C 1
ATOM 669 O O . ASP A 1 82 ? -37.712 -7.058 4.440 1.00 63.06 82 ASP A O 1
ATOM 673 N N . GLY A 1 83 ? -37.036 -5.690 6.060 1.00 56.06 83 GLY A N 1
ATOM 674 C CA . GLY A 1 83 ? -37.298 -6.635 7.163 1.00 56.06 83 GLY A CA 1
ATOM 675 C C . GLY A 1 83 ? -36.485 -7.942 7.156 1.00 56.06 83 GLY A C 1
ATOM 676 O O . GLY A 1 83 ? -36.672 -8.793 8.027 1.00 56.06 83 GLY A O 1
ATOM 677 N N . ARG A 1 84 ? -35.558 -8.119 6.209 1.00 64.44 84 ARG A N 1
ATOM 678 C CA . ARG A 1 84 ? -34.626 -9.254 6.160 1.00 64.44 84 ARG A CA 1
ATOM 679 C C . ARG A 1 84 ? -33.430 -8.998 7.074 1.00 64.44 84 ARG A C 1
ATOM 681 O O . ARG A 1 84 ? -32.935 -7.876 7.165 1.00 64.44 84 ARG A O 1
ATOM 688 N N . THR A 1 85 ? -32.940 -10.039 7.754 1.00 58.97 85 THR A N 1
ATOM 689 C CA . THR A 1 85 ? -31.681 -9.938 8.507 1.00 58.97 85 THR A CA 1
ATOM 690 C C . THR A 1 85 ? -30.582 -9.508 7.538 1.00 58.97 85 THR A C 1
ATOM 692 O O . THR A 1 85 ? -30.420 -10.187 6.519 1.00 58.97 85 THR A O 1
ATOM 695 N N . PRO A 1 86 ? -29.843 -8.419 7.811 1.00 61.00 86 PRO A N 1
ATOM 696 C CA . PRO A 1 86 ? -28.821 -7.936 6.902 1.00 61.00 86 PRO A CA 1
ATOM 697 C C . PRO A 1 86 ? -27.734 -9.001 6.836 1.00 61.00 86 PRO A C 1
ATOM 699 O O . PRO A 1 86 ? -26.962 -9.186 7.779 1.00 61.00 86 PRO A O 1
ATOM 702 N N . ILE A 1 87 ? -27.703 -9.749 5.735 1.00 64.12 87 ILE A N 1
ATOM 703 C CA . ILE A 1 87 ? -26.545 -10.559 5.382 1.00 64.12 87 ILE A CA 1
ATOM 704 C C . ILE A 1 87 ? -25.446 -9.534 5.128 1.00 64.12 87 ILE A C 1
ATOM 706 O O . ILE A 1 87 ? -25.417 -8.883 4.088 1.00 64.12 87 ILE A O 1
ATOM 710 N N . TYR A 1 88 ? -24.614 -9.296 6.139 1.00 66.81 88 TYR A N 1
ATOM 711 C CA . TYR A 1 88 ? -23.561 -8.297 6.066 1.00 66.81 88 TYR A CA 1
ATOM 712 C C . TYR A 1 88 ? -22.569 -8.724 4.979 1.00 66.81 88 TYR A C 1
ATOM 714 O O . TYR A 1 88 ? -21.829 -9.696 5.150 1.00 66.81 88 TYR A O 1
ATOM 722 N N . ASN A 1 89 ? -22.573 -8.018 3.846 1.00 73.94 89 ASN A N 1
ATOM 723 C CA . ASN A 1 89 ? -21.650 -8.260 2.745 1.00 73.94 89 ASN A CA 1
ATOM 724 C C . ASN A 1 89 ? -20.253 -7.739 3.123 1.00 73.94 89 ASN A C 1
ATOM 726 O O . ASN A 1 89 ? -19.863 -6.617 2.794 1.00 73.94 89 ASN A O 1
ATOM 730 N N . PHE A 1 90 ? -19.509 -8.561 3.870 1.00 75.81 90 PHE A N 1
ATOM 731 C CA . PHE A 1 90 ? -18.138 -8.265 4.294 1.00 75.81 90 PHE A CA 1
ATOM 732 C C . PHE A 1 90 ? -17.217 -7.970 3.107 1.00 75.81 90 PHE A C 1
ATOM 734 O O . PHE A 1 90 ? -16.333 -7.122 3.227 1.00 75.81 90 PHE A O 1
ATOM 741 N N . ASP A 1 91 ? -17.434 -8.635 1.970 1.00 81.81 91 ASP A N 1
ATOM 742 C CA . ASP A 1 91 ? -16.622 -8.444 0.770 1.00 81.81 91 ASP A CA 1
ATOM 743 C C . ASP A 1 91 ? -16.785 -7.019 0.227 1.00 81.81 91 ASP A C 1
ATOM 745 O O . ASP A 1 91 ? -15.799 -6.312 0.029 1.00 81.81 91 ASP A O 1
ATOM 749 N N . GLU A 1 92 ? -18.021 -6.530 0.120 1.00 77.88 92 GLU A N 1
ATOM 750 C CA . GLU A 1 92 ? -18.312 -5.177 -0.365 1.00 77.88 92 GLU A CA 1
ATOM 751 C C . GLU A 1 92 ? -17.801 -4.083 0.579 1.00 77.88 92 GLU A C 1
ATOM 753 O O . GLU A 1 92 ? -17.164 -3.123 0.134 1.00 77.88 92 GLU A O 1
ATOM 758 N N . TRP A 1 93 ? -17.982 -4.256 1.892 1.00 80.81 93 TRP A N 1
ATOM 759 C CA . TRP A 1 93 ? -17.422 -3.327 2.874 1.00 80.81 93 TRP A CA 1
ATOM 760 C C . TRP A 1 93 ? -15.888 -3.308 2.822 1.00 80.81 93 TRP A C 1
ATOM 762 O O . TRP A 1 93 ? -15.277 -2.236 2.772 1.00 80.81 93 TRP A O 1
ATOM 772 N N . SER A 1 94 ? -15.252 -4.484 2.764 1.00 78.81 94 SER A N 1
ATOM 773 C CA . SER A 1 94 ? -13.792 -4.597 2.702 1.00 78.81 94 SER A CA 1
ATOM 774 C C . SER A 1 94 ? -13.228 -3.981 1.420 1.00 78.81 94 SER A C 1
ATOM 776 O O . SER A 1 94 ? -12.231 -3.259 1.464 1.00 78.81 94 SER A O 1
ATOM 778 N N . ARG A 1 95 ? -13.910 -4.169 0.287 1.00 82.12 95 ARG 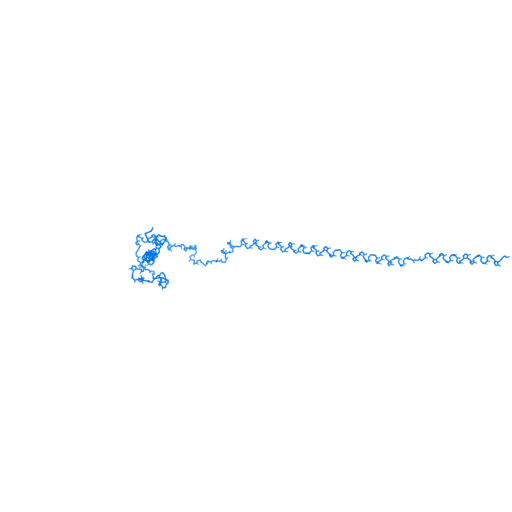A N 1
ATOM 779 C CA . ARG A 1 95 ? -13.536 -3.604 -1.009 1.00 82.12 95 ARG A CA 1
ATOM 780 C C . ARG A 1 95 ? -13.700 -2.090 -1.029 1.00 82.12 95 ARG A C 1
ATOM 782 O O . ARG A 1 95 ? -12.805 -1.392 -1.500 1.00 82.12 95 ARG A O 1
ATOM 789 N N . SER A 1 96 ? -14.779 -1.563 -0.450 1.00 81.25 96 SER A N 1
ATOM 790 C CA . SER A 1 96 ? -14.982 -0.117 -0.319 1.00 81.25 96 SER A CA 1
ATOM 791 C C . SER A 1 96 ? -13.944 0.540 0.598 1.00 81.25 96 SER A C 1
ATOM 793 O O . SER A 1 96 ? -13.561 1.689 0.361 1.00 81.25 96 SER A O 1
ATOM 795 N N . HIS A 1 97 ? -13.501 -0.150 1.652 1.00 78.88 97 HIS A N 1
ATOM 796 C CA . HIS A 1 97 ? -12.618 0.433 2.663 1.00 78.88 97 HIS A CA 1
ATOM 797 C C . HIS A 1 97 ? -11.125 0.246 2.350 1.00 78.88 97 HIS A C 1
ATOM 799 O O . HIS A 1 97 ? -10.330 1.167 2.537 1.00 78.88 97 HIS A O 1
ATOM 805 N N . TYR A 1 98 ? -10.735 -0.910 1.811 1.00 79.94 98 TYR A N 1
ATOM 806 C CA . TYR A 1 98 ? -9.337 -1.245 1.520 1.00 79.94 98 TYR A CA 1
ATOM 807 C C . TYR A 1 98 ? -8.984 -1.227 0.029 1.00 79.94 98 TYR A C 1
ATOM 809 O O . TYR A 1 98 ? -7.797 -1.155 -0.304 1.00 79.94 98 TYR A O 1
ATOM 817 N N . GLY A 1 99 ? -9.972 -1.207 -0.873 1.00 79.19 99 GLY A N 1
ATOM 818 C CA . GLY A 1 99 ? -9.742 -1.232 -2.323 1.00 79.19 99 GLY A CA 1
ATOM 819 C C . GLY A 1 99 ? -8.853 -0.087 -2.804 1.00 79.19 99 GLY A C 1
ATOM 820 O O . GLY A 1 99 ? -7.872 -0.315 -3.504 1.00 79.19 99 GLY A O 1
ATOM 821 N N . LYS A 1 100 ? -9.075 1.134 -2.301 1.00 77.00 100 LYS A N 1
ATOM 822 C CA . LYS A 1 100 ? -8.294 2.322 -2.703 1.00 77.00 100 LYS A CA 1
ATOM 823 C C . LYS A 1 100 ? -6.787 2.189 -2.438 1.00 77.00 100 LYS A C 1
ATOM 825 O O . LYS A 1 100 ? -5.976 2.680 -3.224 1.00 77.00 100 LYS A O 1
ATOM 830 N N . ASN A 1 101 ? -6.397 1.535 -1.341 1.00 76.88 101 ASN A N 1
ATOM 831 C CA . ASN A 1 101 ? -4.984 1.328 -1.004 1.00 76.88 101 ASN A CA 1
ATOM 832 C C . ASN A 1 101 ? -4.363 0.195 -1.831 1.00 76.88 101 ASN A C 1
ATOM 834 O O . ASN A 1 101 ? -3.194 0.282 -2.217 1.00 76.88 101 ASN A O 1
ATOM 838 N N . PHE A 1 102 ? -5.148 -0.840 -2.130 1.00 80.12 102 PHE A N 1
ATOM 839 C CA . PHE A 1 102 ? -4.725 -1.960 -2.963 1.00 80.12 102 PHE A CA 1
ATOM 840 C C . PHE A 1 102 ? -4.522 -1.536 -4.425 1.00 80.12 102 PHE A C 1
ATOM 842 O O . PHE A 1 102 ? -3.451 -1.774 -4.989 1.00 80.12 102 PHE A O 1
ATOM 849 N N . ASP A 1 103 ? -5.476 -0.798 -4.994 1.00 81.44 103 ASP A N 1
ATOM 850 C CA . ASP A 1 103 ? -5.433 -0.313 -6.377 1.00 81.44 103 ASP A CA 1
ATOM 851 C C . ASP A 1 103 ? -4.224 0.596 -6.615 1.00 81.44 103 ASP A C 1
ATOM 853 O O . ASP A 1 103 ? -3.505 0.473 -7.610 1.00 81.44 103 ASP A O 1
ATOM 857 N N . ARG A 1 104 ? -3.929 1.479 -5.653 1.00 85.56 104 ARG A N 1
ATOM 858 C CA . ARG A 1 104 ? -2.765 2.370 -5.719 1.00 85.56 104 ARG A CA 1
ATOM 859 C C . ARG A 1 104 ? -1.449 1.592 -5.713 1.00 85.56 104 ARG A C 1
ATOM 861 O O . ARG A 1 104 ? -0.526 1.957 -6.445 1.00 85.56 104 ARG A O 1
ATOM 868 N N . ARG A 1 105 ? -1.351 0.528 -4.911 1.00 85.69 105 ARG A N 1
ATOM 869 C CA . ARG A 1 105 ? -0.157 -0.327 -4.850 1.00 85.69 105 ARG A CA 1
ATOM 870 C C . ARG A 1 105 ? 0.014 -1.125 -6.141 1.00 85.69 105 ARG A C 1
ATOM 872 O O . ARG A 1 105 ? 1.115 -1.150 -6.686 1.00 85.69 105 ARG A O 1
ATOM 879 N N . GLN A 1 106 ? -1.069 -1.696 -6.663 1.00 86.56 106 GLN A N 1
ATOM 880 C CA . GLN A 1 106 ? -1.050 -2.442 -7.919 1.00 86.56 106 GLN A CA 1
ATOM 881 C C . GLN A 1 106 ? -0.666 -1.540 -9.103 1.00 86.56 106 GLN A C 1
ATOM 883 O O . GLN A 1 106 ? 0.210 -1.895 -9.890 1.00 86.56 106 GLN A O 1
ATOM 888 N N . ALA A 1 107 ? -1.235 -0.334 -9.189 1.00 90.31 107 ALA A N 1
ATOM 889 C CA . ALA A 1 107 ? -0.907 0.633 -10.236 1.00 90.31 107 ALA A CA 1
ATOM 890 C C . ALA A 1 107 ? 0.554 1.115 -10.160 1.00 90.31 107 ALA A C 1
ATOM 892 O O . ALA A 1 107 ? 1.215 1.258 -11.191 1.00 90.31 107 ALA A O 1
ATOM 893 N N . ALA A 1 108 ? 1.078 1.354 -8.953 1.00 89.88 108 ALA A N 1
ATOM 894 C CA . ALA A 1 108 ? 2.475 1.739 -8.761 1.00 89.88 108 ALA A CA 1
ATOM 895 C C . ALA A 1 108 ? 3.437 0.621 -9.190 1.00 89.88 108 ALA A C 1
ATOM 897 O O . ALA A 1 108 ? 4.412 0.887 -9.894 1.00 89.88 108 ALA A O 1
ATOM 898 N N . GLN A 1 109 ? 3.127 -0.625 -8.829 1.00 91.19 109 GLN A N 1
ATOM 899 C CA . GLN A 1 109 ? 3.934 -1.784 -9.196 1.00 91.19 109 GLN A CA 1
ATOM 900 C C . GLN A 1 109 ? 3.929 -2.023 -10.711 1.00 91.19 109 GLN A C 1
ATOM 902 O O . GLN A 1 109 ? 4.992 -2.140 -11.313 1.00 91.19 109 GLN A O 1
ATOM 907 N N . GLN A 1 110 ? 2.764 -1.950 -11.364 1.00 92.56 110 GLN A N 1
ATOM 908 C CA . GLN A 1 110 ? 2.674 -2.061 -12.825 1.00 92.56 110 GLN A CA 1
ATOM 909 C C . GLN A 1 110 ? 3.479 -0.974 -13.554 1.00 92.56 110 GLN A C 1
ATOM 911 O O . GLN A 1 110 ? 4.114 -1.255 -14.572 1.00 92.56 110 GLN A O 1
ATOM 916 N N . LYS A 1 111 ? 3.471 0.271 -13.056 1.00 92.88 111 LYS A N 1
ATOM 917 C CA . LYS A 1 111 ? 4.297 1.351 -13.622 1.00 92.88 111 LYS A CA 1
ATOM 918 C C . LYS A 1 111 ? 5.786 1.060 -13.449 1.00 92.88 111 LYS A C 1
ATOM 920 O O . LYS A 1 111 ? 6.532 1.198 -14.415 1.00 92.88 111 LYS A O 1
ATOM 925 N N . TYR A 1 112 ? 6.205 0.640 -12.256 1.00 93.56 112 TYR A N 1
ATOM 926 C CA . TYR A 1 112 ? 7.596 0.283 -11.982 1.00 93.56 112 TYR A CA 1
ATOM 927 C C . TYR A 1 112 ? 8.087 -0.838 -12.906 1.00 93.56 112 TYR A C 1
ATOM 929 O O . TYR A 1 112 ? 9.128 -0.687 -13.544 1.00 93.56 112 TYR A O 1
ATOM 937 N N . ASP A 1 113 ? 7.300 -1.904 -13.067 1.00 93.56 113 ASP A N 1
ATOM 938 C CA . ASP A 1 113 ? 7.647 -3.037 -13.929 1.00 93.56 113 ASP A CA 1
ATOM 939 C C . ASP A 1 113 ? 7.753 -2.628 -15.405 1.00 93.56 113 ASP A C 1
ATOM 941 O O . ASP A 1 113 ? 8.676 -3.052 -16.104 1.00 93.56 113 ASP A O 1
ATOM 945 N N . ARG A 1 114 ? 6.852 -1.756 -15.889 1.00 92.75 114 ARG A N 1
ATOM 946 C CA . ARG A 1 114 ? 6.927 -1.200 -17.253 1.00 92.75 114 ARG A CA 1
ATOM 947 C C . ARG A 1 114 ? 8.193 -0.370 -17.461 1.00 92.75 114 ARG A C 1
ATOM 949 O O . ARG A 1 114 ? 8.881 -0.568 -18.459 1.00 92.75 114 ARG A O 1
ATOM 956 N N . LEU A 1 115 ? 8.512 0.531 -16.528 1.00 92.38 115 LEU A N 1
ATOM 957 C CA . LEU A 1 115 ? 9.722 1.357 -16.601 1.00 92.38 115 LEU A CA 1
ATOM 958 C C . LEU A 1 115 ? 10.988 0.498 -16.548 1.00 92.38 115 LEU A C 1
ATOM 960 O O . LEU A 1 115 ? 11.939 0.757 -17.283 1.00 92.38 115 LEU A O 1
ATOM 964 N N . ARG A 1 116 ? 11.000 -0.529 -15.694 1.00 93.94 116 ARG A N 1
ATOM 965 C CA . ARG A 1 116 ? 12.121 -1.459 -15.570 1.00 93.94 116 ARG A CA 1
ATOM 966 C C . ARG A 1 116 ? 12.361 -2.219 -16.875 1.00 93.94 116 ARG A C 1
ATOM 968 O O . ARG A 1 116 ? 13.482 -2.186 -17.370 1.00 93.94 116 ARG A O 1
ATOM 975 N N . ARG A 1 117 ? 11.318 -2.807 -17.477 1.00 92.38 117 ARG A N 1
ATOM 976 C CA . ARG A 1 117 ? 11.441 -3.500 -18.773 1.00 92.38 117 ARG A CA 1
ATOM 977 C C . ARG A 1 117 ? 11.900 -2.571 -19.889 1.00 92.38 117 ARG A C 1
ATOM 979 O O . ARG A 1 117 ? 12.737 -2.969 -20.684 1.00 92.38 117 ARG A O 1
ATOM 986 N N . GLN A 1 118 ? 11.394 -1.336 -19.948 1.00 90.25 118 GLN A N 1
ATOM 987 C CA . GLN A 1 118 ? 11.865 -0.373 -20.951 1.00 90.25 118 GLN A CA 1
ATOM 988 C C . GLN A 1 118 ? 13.351 -0.049 -20.781 1.00 90.25 118 GLN A C 1
ATOM 990 O O . GLN A 1 118 ? 14.070 0.003 -21.770 1.00 90.25 118 GLN A O 1
ATOM 995 N N . LYS A 1 119 ? 13.835 0.128 -19.545 1.00 89.19 119 LYS A N 1
ATOM 996 C CA . LYS A 1 119 ? 15.269 0.335 -19.293 1.00 89.19 119 LYS A CA 1
ATOM 997 C C . LYS A 1 119 ? 16.101 -0.877 -19.702 1.00 89.19 119 LYS A C 1
ATOM 999 O O . LYS A 1 119 ? 17.121 -0.697 -20.354 1.00 89.19 119 LYS A O 1
ATOM 1004 N N . GLU A 1 120 ? 15.665 -2.084 -19.345 1.00 90.06 120 GLU A N 1
ATOM 1005 C CA . GLU A 1 120 ? 16.338 -3.330 -19.735 1.00 90.06 120 GLU A CA 1
ATOM 1006 C C . GLU A 1 120 ? 16.401 -3.463 -21.267 1.00 90.06 120 GLU A C 1
ATOM 1008 O O . GLU A 1 120 ? 17.478 -3.696 -21.810 1.00 90.06 120 GLU A O 1
ATOM 1013 N N . ILE A 1 121 ? 15.292 -3.209 -21.973 1.00 89.62 121 ILE A N 1
ATOM 1014 C CA . ILE A 1 121 ? 15.244 -3.221 -23.443 1.00 89.62 121 ILE A CA 1
ATOM 1015 C C . ILE A 1 121 ? 16.166 -2.154 -24.037 1.00 89.62 121 ILE A C 1
ATOM 1017 O O . ILE A 1 121 ? 16.931 -2.484 -24.932 1.00 89.62 121 ILE A O 1
ATOM 1021 N N . ASN A 1 122 ? 16.149 -0.917 -23.531 1.00 88.44 122 ASN A N 1
ATOM 1022 C CA . ASN A 1 122 ? 16.982 0.173 -24.057 1.00 88.44 122 ASN A CA 1
ATOM 1023 C C . ASN A 1 122 ? 1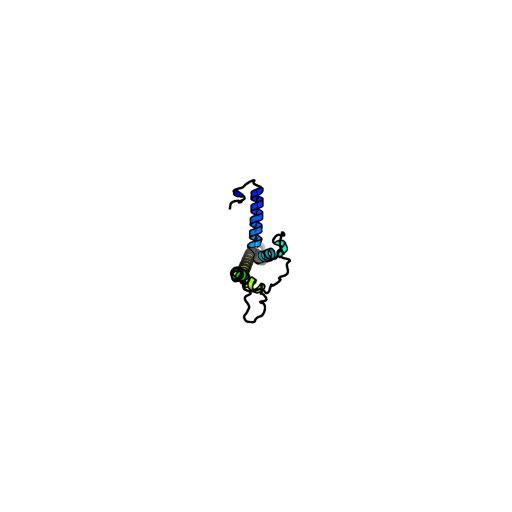8.489 -0.077 -23.854 1.00 88.44 122 ASN A C 1
ATOM 1025 O O . ASN A 1 122 ? 19.303 0.322 -24.684 1.00 88.44 122 ASN A O 1
ATOM 1029 N N . ILE A 1 123 ? 18.875 -0.730 -22.752 1.00 86.12 123 ILE A N 1
ATOM 1030 C CA . ILE A 1 123 ? 20.272 -1.115 -22.500 1.00 86.12 123 ILE A CA 1
ATOM 1031 C C . ILE A 1 123 ? 20.698 -2.225 -23.469 1.00 86.12 123 ILE A C 1
ATOM 1033 O O . ILE A 1 123 ? 21.777 -2.146 -24.056 1.00 86.12 123 ILE A O 1
ATOM 1037 N N . VAL A 1 124 ? 19.852 -3.242 -23.658 1.00 87.56 124 VAL A N 1
ATOM 1038 C CA . VAL A 1 124 ? 20.131 -4.362 -24.571 1.00 87.56 124 VAL A CA 1
ATOM 1039 C C . VAL A 1 124 ? 20.123 -3.905 -26.033 1.00 87.56 124 VAL A C 1
ATOM 1041 O O . VAL A 1 124 ? 21.005 -4.296 -26.795 1.00 87.56 124 VAL A O 1
ATOM 1044 N N . SER A 1 125 ? 19.188 -3.038 -26.434 1.00 87.19 125 SER A N 1
ATOM 1045 C CA . SER A 1 125 ? 19.122 -2.503 -27.798 1.00 87.19 125 SER A CA 1
ATOM 1046 C C . SER A 1 125 ? 20.361 -1.680 -28.142 1.00 87.19 125 SER A C 1
ATOM 1048 O O . SER A 1 125 ? 20.904 -1.853 -29.224 1.00 87.19 125 SER A O 1
ATOM 1050 N N . GLY A 1 126 ? 20.882 -0.876 -27.206 1.00 85.56 126 GLY A N 1
ATOM 1051 C CA . GLY A 1 126 ? 22.114 -0.112 -27.429 1.00 85.56 126 GLY A CA 1
ATOM 1052 C C . GLY A 1 126 ? 23.350 -0.990 -27.676 1.00 85.56 126 GLY A C 1
ATOM 1053 O O . GLY A 1 126 ? 24.195 -0.641 -28.498 1.00 85.56 126 GLY A O 1
ATOM 1054 N N . GLN A 1 127 ? 23.453 -2.148 -27.011 1.00 85.19 127 GLN A N 1
ATOM 1055 C CA . GLN A 1 127 ? 24.528 -3.114 -27.285 1.00 85.19 127 GLN A CA 1
ATOM 1056 C C . GLN A 1 127 ? 24.342 -3.793 -28.647 1.00 85.19 127 GLN A C 1
ATOM 1058 O O . GLN A 1 127 ? 25.303 -3.931 -29.404 1.00 85.19 127 GLN A O 1
ATOM 1063 N N . ASN A 1 128 ? 23.106 -4.175 -28.976 1.00 89.50 128 ASN A N 1
ATOM 1064 C CA . ASN A 1 128 ? 22.788 -4.814 -30.250 1.00 89.50 128 ASN A CA 1
ATOM 1065 C C . ASN A 1 128 ? 23.048 -3.883 -31.442 1.00 89.50 128 ASN A C 1
ATOM 1067 O O . ASN A 1 128 ? 23.605 -4.338 -32.436 1.00 89.50 128 ASN A O 1
ATOM 1071 N N . ASP A 1 129 ? 22.718 -2.594 -31.333 1.00 89.88 129 ASP A N 1
ATOM 1072 C CA . ASP A 1 129 ? 22.946 -1.606 -32.394 1.00 89.88 129 ASP A CA 1
ATOM 1073 C C . ASP A 1 129 ? 24.432 -1.515 -32.763 1.00 89.88 129 ASP A C 1
ATOM 1075 O O . ASP A 1 129 ? 24.786 -1.571 -33.939 1.00 89.88 129 ASP A O 1
ATOM 1079 N N . LEU A 1 130 ? 25.327 -1.463 -31.769 1.00 90.50 130 LEU A N 1
ATOM 1080 C CA . LEU A 1 130 ? 26.773 -1.412 -32.007 1.00 90.50 130 LEU A CA 1
ATOM 1081 C C . LEU A 1 130 ? 27.291 -2.685 -32.691 1.00 90.50 130 LEU A C 1
ATOM 1083 O O . LEU A 1 130 ? 28.094 -2.600 -33.621 1.00 90.50 130 LEU A O 1
ATOM 1087 N N . VAL A 1 131 ? 26.816 -3.857 -32.261 1.00 94.88 131 VAL A N 1
ATOM 1088 C CA . VAL A 1 131 ? 27.178 -5.144 -32.875 1.00 94.88 131 VAL A CA 1
ATOM 1089 C C . VAL A 1 131 ? 26.683 -5.213 -34.324 1.00 94.88 131 VAL A C 1
ATOM 1091 O O . VAL A 1 131 ? 27.440 -5.602 -35.213 1.00 94.88 131 VAL A O 1
ATOM 1094 N N . ILE A 1 132 ? 25.448 -4.777 -34.590 1.00 94.06 132 ILE A N 1
ATOM 1095 C CA . ILE A 1 132 ? 24.878 -4.720 -35.941 1.00 94.06 132 ILE A CA 1
ATOM 1096 C C . ILE A 1 132 ? 25.679 -3.755 -36.823 1.00 94.06 132 ILE A C 1
ATOM 1098 O O . ILE A 1 132 ? 26.046 -4.121 -37.939 1.00 94.06 132 ILE A O 1
ATOM 1102 N N . PHE A 1 133 ? 26.018 -2.558 -36.333 1.00 95.94 133 PHE A N 1
ATOM 1103 C CA . PHE A 1 133 ? 26.839 -1.608 -37.089 1.00 95.94 133 PHE A CA 1
ATOM 1104 C C . PHE A 1 133 ? 28.238 -2.150 -37.389 1.00 95.94 133 PHE A C 1
ATOM 1106 O O . PHE A 1 133 ? 28.728 -1.955 -38.501 1.00 95.94 133 PHE A O 1
ATOM 1113 N N . ALA A 1 134 ? 28.863 -2.875 -36.456 1.00 95.88 134 ALA A N 1
ATOM 1114 C CA . ALA A 1 134 ? 30.149 -3.527 -36.692 1.00 95.88 134 ALA A CA 1
ATOM 1115 C C . ALA A 1 134 ? 30.058 -4.594 -37.798 1.00 95.88 134 ALA A C 1
ATOM 1117 O O . ALA A 1 134 ? 30.918 -4.632 -38.679 1.00 95.88 134 ALA A O 1
ATOM 1118 N N . PHE A 1 135 ? 29.000 -5.414 -37.808 1.00 97.00 135 PHE A N 1
ATOM 1119 C CA . PHE A 1 135 ? 28.771 -6.398 -38.872 1.00 97.00 135 PHE A CA 1
ATOM 1120 C C . PHE A 1 135 ? 28.492 -5.747 -40.228 1.00 97.00 135 PHE A C 1
ATOM 1122 O O . PHE A 1 135 ? 29.060 -6.175 -41.232 1.00 97.00 135 PHE A O 1
ATOM 1129 N N . ILE A 1 136 ? 27.669 -4.693 -40.270 1.00 97.00 136 ILE A N 1
ATOM 1130 C CA . ILE A 1 136 ? 27.408 -3.940 -41.504 1.00 97.00 136 ILE A CA 1
ATOM 1131 C C . ILE A 1 136 ? 28.717 -3.338 -42.024 1.00 97.00 136 ILE A C 1
ATOM 1133 O O . ILE A 1 136 ? 29.055 -3.544 -43.187 1.00 97.00 136 ILE A O 1
ATOM 1137 N N . PHE A 1 137 ? 29.496 -2.669 -41.170 1.00 97.06 137 PHE A N 1
ATOM 1138 C CA . PHE A 1 137 ? 30.778 -2.081 -41.557 1.00 97.06 137 PHE A CA 1
ATOM 1139 C C . PHE A 1 137 ? 31.764 -3.135 -42.076 1.00 97.06 137 PHE A C 1
ATOM 1141 O O . PHE A 1 137 ? 32.356 -2.942 -43.136 1.00 97.06 137 PHE A O 1
ATOM 1148 N N . ALA A 1 138 ? 31.894 -4.273 -41.388 1.00 96.88 138 ALA A N 1
ATOM 1149 C CA . ALA A 1 138 ? 32.740 -5.378 -41.830 1.00 96.88 138 ALA A CA 1
ATOM 1150 C C . ALA A 1 138 ? 32.280 -5.953 -43.179 1.00 96.88 138 ALA A C 1
ATOM 1152 O O . ALA A 1 138 ? 33.112 -6.211 -44.044 1.00 96.88 138 ALA A O 1
ATOM 1153 N N . SER A 1 139 ? 30.967 -6.100 -43.391 1.00 96.38 139 SER A N 1
ATOM 1154 C CA . SER A 1 139 ? 30.415 -6.587 -44.661 1.00 96.38 139 SER A CA 1
ATOM 1155 C C . SER A 1 139 ? 30.675 -5.621 -45.821 1.00 96.38 139 SER A C 1
ATOM 1157 O O . SER A 1 139 ? 31.057 -6.055 -46.904 1.00 96.38 139 SER A O 1
ATOM 1159 N N . VAL A 1 140 ? 30.552 -4.308 -45.586 1.00 97.06 140 VAL A N 1
ATOM 1160 C CA . VAL A 1 140 ? 30.855 -3.275 -46.584 1.00 97.06 140 VAL A CA 1
ATOM 1161 C C . VAL A 1 140 ? 32.349 -3.251 -46.879 1.00 97.06 140 VAL A C 1
ATOM 1163 O O . VAL A 1 140 ? 32.730 -3.235 -48.042 1.00 97.06 140 VAL A O 1
ATOM 1166 N N . ALA A 1 141 ? 33.203 -3.302 -45.856 1.00 95.75 141 ALA A N 1
ATOM 1167 C CA . ALA A 1 141 ? 34.648 -3.370 -46.041 1.00 95.75 141 ALA A CA 1
ATOM 1168 C C . ALA A 1 141 ? 35.053 -4.619 -46.839 1.00 95.75 141 ALA A C 1
ATOM 1170 O O . ALA A 1 141 ? 35.828 -4.513 -47.785 1.00 95.75 141 ALA A O 1
ATOM 1171 N N . MET A 1 142 ? 34.476 -5.781 -46.522 1.00 94.94 142 MET A N 1
ATOM 1172 C CA . MET A 1 142 ? 34.704 -7.025 -47.259 1.00 94.94 142 MET A CA 1
ATOM 1173 C C . MET A 1 142 ? 34.231 -6.920 -48.714 1.00 94.94 142 MET A C 1
ATOM 1175 O O . MET A 1 142 ? 34.949 -7.335 -49.619 1.00 94.94 142 MET A O 1
ATOM 1179 N N . TYR A 1 143 ? 33.065 -6.313 -48.956 1.00 95.06 143 TYR A N 1
ATOM 1180 C CA . TYR A 1 143 ? 32.565 -6.048 -50.305 1.00 95.06 143 TYR A CA 1
ATOM 1181 C C . TYR A 1 143 ? 33.486 -5.099 -51.082 1.00 95.06 143 TYR A C 1
ATOM 1183 O O . TYR A 1 143 ? 33.787 -5.355 -52.243 1.00 95.06 143 TYR A O 1
ATO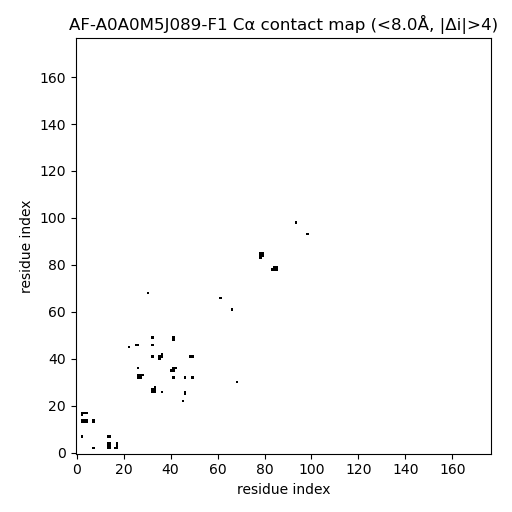M 1191 N N . LEU A 1 144 ? 33.980 -4.031 -50.450 1.00 93.25 144 LEU A N 1
ATOM 1192 C CA . LEU A 1 144 ? 34.914 -3.094 -51.074 1.00 93.25 144 LEU A CA 1
ATOM 1193 C C . LEU A 1 144 ? 36.257 -3.752 -51.399 1.00 93.25 144 LEU A C 1
ATOM 1195 O O . LEU A 1 144 ? 36.788 -3.505 -52.476 1.00 93.25 144 LEU A O 1
ATOM 1199 N N . ILE A 1 145 ? 36.783 -4.603 -50.514 1.00 89.88 145 ILE A N 1
ATOM 1200 C CA . ILE A 1 145 ? 38.000 -5.387 -50.776 1.00 89.88 145 ILE A CA 1
ATOM 1201 C C . ILE A 1 145 ? 37.769 -6.338 -51.957 1.00 89.88 145 ILE A C 1
ATOM 1203 O O . ILE A 1 145 ? 38.587 -6.379 -52.868 1.00 89.88 145 ILE A O 1
ATOM 1207 N N . PHE A 1 146 ? 36.626 -7.027 -52.001 1.00 90.94 146 PHE A N 1
ATOM 1208 C CA . PHE A 1 146 ? 36.263 -7.913 -53.110 1.00 90.94 146 PHE A CA 1
ATOM 1209 C C . PHE A 1 146 ? 36.132 -7.162 -54.447 1.00 90.94 146 PHE A C 1
ATOM 1211 O O . PHE A 1 146 ? 36.653 -7.599 -55.475 1.00 90.94 146 PHE A O 1
ATOM 1218 N N . VAL A 1 147 ? 35.480 -5.996 -54.454 1.00 88.62 147 VAL A N 1
ATOM 1219 C CA . VAL A 1 147 ? 35.405 -5.137 -55.647 1.00 88.62 147 VAL A CA 1
ATOM 1220 C C . VAL A 1 147 ? 36.794 -4.633 -56.038 1.00 88.62 147 VAL A C 1
ATOM 1222 O O . VAL A 1 147 ? 37.133 -4.650 -57.217 1.00 88.62 147 VAL A O 1
ATOM 1225 N N . ALA A 1 148 ? 37.625 -4.234 -55.074 1.00 82.81 148 ALA A N 1
ATOM 1226 C CA . ALA A 1 148 ? 38.986 -3.794 -55.347 1.00 82.81 148 ALA A CA 1
ATOM 1227 C C . ALA A 1 148 ? 39.795 -4.914 -56.020 1.00 82.81 148 ALA A C 1
ATOM 1229 O O . ALA A 1 148 ? 40.307 -4.698 -57.114 1.00 82.81 148 ALA A O 1
ATOM 1230 N N . GLU A 1 149 ? 39.823 -6.121 -55.449 1.00 79.00 149 GLU A N 1
ATOM 1231 C CA . GLU A 1 149 ? 40.524 -7.284 -56.014 1.00 79.00 149 GLU A CA 1
ATOM 1232 C C . GLU A 1 149 ? 40.032 -7.662 -57.416 1.00 79.00 149 GLU A C 1
ATOM 1234 O O . GLU A 1 149 ? 40.846 -7.917 -58.300 1.00 79.00 149 GLU A O 1
ATOM 1239 N N . THR A 1 150 ? 38.719 -7.643 -57.654 1.00 77.62 150 THR A N 1
ATOM 1240 C CA . THR A 1 150 ? 38.153 -7.928 -58.987 1.00 77.62 150 THR A CA 1
ATOM 1241 C C . THR A 1 150 ? 38.394 -6.808 -60.005 1.00 77.62 150 THR A C 1
ATOM 1243 O O . THR A 1 150 ? 38.378 -7.067 -61.207 1.00 77.62 150 THR A O 1
ATOM 1246 N N . SER A 1 151 ? 38.632 -5.573 -59.550 1.00 65.69 151 SER A N 1
ATOM 1247 C CA . SER A 1 151 ? 38.855 -4.396 -60.405 1.00 65.69 151 SER A CA 1
ATOM 1248 C C . SER A 1 151 ? 40.328 -4.074 -60.688 1.00 65.69 151 SER A C 1
ATOM 1250 O O . SER A 1 151 ? 40.605 -3.235 -61.548 1.00 65.69 151 SER A O 1
ATOM 1252 N N . TYR A 1 152 ? 41.283 -4.732 -60.017 1.00 59.88 152 TYR A N 1
ATOM 1253 C CA . TYR A 1 152 ? 42.712 -4.599 -60.317 1.00 59.88 152 TYR A CA 1
ATOM 1254 C C . TYR A 1 152 ? 43.090 -5.395 -61.576 1.00 59.88 152 TYR A C 1
ATOM 1256 O O . TYR A 1 152 ? 43.811 -6.389 -61.521 1.00 59.88 152 TYR A O 1
ATOM 1264 N N . ASP A 1 153 ? 42.653 -4.909 -62.737 1.00 59.81 153 ASP A N 1
ATOM 1265 C CA . ASP A 1 153 ? 43.299 -5.236 -64.005 1.00 59.81 153 ASP A CA 1
ATOM 1266 C C . ASP A 1 153 ? 44.640 -4.479 -64.084 1.00 59.81 153 ASP A C 1
ATOM 1268 O O . ASP A 1 153 ? 44.725 -3.250 -64.012 1.00 59.81 153 ASP A O 1
ATOM 1272 N N . THR A 1 154 ? 45.720 -5.249 -64.087 1.00 61.66 154 THR A N 1
ATOM 1273 C CA . THR A 1 154 ? 47.069 -4.834 -63.687 1.00 61.66 154 THR A CA 1
ATOM 1274 C C . THR A 1 154 ? 47.714 -3.776 -64.611 1.00 61.66 154 THR A C 1
ATOM 1276 O O . THR A 1 154 ? 48.023 -4.066 -65.770 1.00 61.66 154 THR A O 1
ATOM 1279 N N . PRO A 1 155 ? 48.083 -2.570 -64.123 1.00 60.31 155 PRO A N 1
ATOM 1280 C CA . PRO A 1 155 ? 48.860 -1.621 -64.930 1.00 60.31 155 PRO A CA 1
ATOM 1281 C C . PRO A 1 155 ? 50.294 -2.112 -65.201 1.00 60.31 155 PRO A C 1
ATOM 1283 O O . PRO A 1 155 ? 50.923 -1.673 -66.163 1.00 60.31 155 PRO A O 1
ATOM 1286 N N . LYS A 1 156 ? 50.807 -3.047 -64.384 1.00 60.88 156 LYS A N 1
ATOM 1287 C CA . LYS A 1 156 ? 52.143 -3.640 -64.553 1.00 60.88 156 LYS A CA 1
ATOM 1288 C C . LYS A 1 156 ? 52.251 -4.525 -65.795 1.00 60.88 156 LYS A C 1
ATOM 1290 O O . LYS A 1 156 ? 53.191 -4.345 -66.558 1.00 60.88 156 LYS A O 1
ATOM 1295 N N . HIS A 1 157 ? 51.271 -5.393 -66.051 1.00 65.56 157 HIS A N 1
ATOM 1296 C CA . HIS A 1 157 ? 51.308 -6.294 -67.208 1.00 65.56 157 HIS A CA 1
ATOM 1297 C C . HIS A 1 157 ? 51.309 -5.513 -68.531 1.00 65.56 157 HIS A C 1
ATOM 1299 O O . HIS A 1 157 ? 52.115 -5.761 -69.423 1.00 65.56 157 HIS A O 1
ATOM 1305 N N . LYS A 1 158 ? 50.474 -4.470 -68.623 1.00 66.81 158 LYS A N 1
ATOM 1306 C CA . LYS A 1 158 ? 50.386 -3.612 -69.814 1.00 66.81 158 LYS A CA 1
ATOM 1307 C C . LYS A 1 158 ? 51.649 -2.771 -70.045 1.00 66.81 158 LYS A C 1
ATOM 1309 O O . LYS A 1 158 ? 51.978 -2.453 -71.188 1.00 66.81 158 LYS A O 1
ATOM 1314 N N . ALA A 1 159 ? 52.348 -2.386 -68.975 1.00 71.69 159 ALA A N 1
ATOM 1315 C CA . ALA A 1 159 ? 53.629 -1.686 -69.062 1.00 71.69 159 ALA A CA 1
ATOM 1316 C C . ALA A 1 159 ? 54.768 -2.628 -69.496 1.00 71.69 159 ALA A C 1
ATOM 1318 O O . ALA A 1 159 ? 55.584 -2.249 -70.336 1.00 71.69 159 ALA A O 1
ATOM 1319 N N . GLU A 1 160 ? 54.789 -3.859 -68.983 1.00 77.31 160 GLU A N 1
ATOM 1320 C CA . GLU A 1 160 ? 55.763 -4.891 -69.360 1.00 77.31 160 GLU A CA 1
ATOM 1321 C C . GLU A 1 160 ? 55.613 -5.317 -70.827 1.00 77.31 160 GLU A C 1
ATOM 1323 O O . GLU A 1 160 ? 56.610 -5.405 -71.545 1.00 77.31 160 GLU A O 1
ATOM 1328 N N . GLU A 1 161 ? 54.382 -5.481 -71.323 1.00 78.19 161 GLU A N 1
ATOM 1329 C CA . GLU A 1 161 ? 54.129 -5.777 -72.739 1.00 78.19 161 GLU A CA 1
ATOM 1330 C C . GLU A 1 161 ? 54.609 -4.657 -73.668 1.00 78.19 161 GLU A C 1
ATOM 1332 O O . GLU A 1 161 ? 55.256 -4.927 -74.679 1.00 78.19 161 GLU A O 1
ATOM 1337 N N . ARG A 1 162 ? 54.359 -3.389 -73.316 1.00 78.56 162 ARG A N 1
ATOM 1338 C CA . ARG A 1 162 ? 54.845 -2.239 -74.098 1.00 78.56 162 ARG A CA 1
ATOM 1339 C C . ARG A 1 162 ? 56.366 -2.170 -74.134 1.00 78.56 162 ARG A C 1
ATOM 1341 O O . ARG A 1 162 ? 56.936 -1.884 -75.184 1.00 78.56 162 ARG A O 1
ATOM 1348 N N . HIS A 1 163 ? 57.019 -2.454 -73.009 1.00 81.69 163 HIS A N 1
ATOM 1349 C CA . HIS A 1 163 ? 58.475 -2.508 -72.956 1.00 81.69 163 HIS A CA 1
ATOM 1350 C C . HIS A 1 163 ? 59.020 -3.644 -73.837 1.00 81.69 163 HIS A C 1
ATOM 1352 O O . HIS A 1 163 ? 59.965 -3.429 -74.598 1.00 81.69 163 HIS A O 1
ATOM 1358 N N . ARG A 1 164 ? 58.386 -4.826 -73.815 1.00 85.75 164 ARG A N 1
ATOM 1359 C CA . ARG A 1 164 ? 58.765 -5.957 -74.677 1.00 85.75 164 ARG A CA 1
ATOM 1360 C C . ARG A 1 164 ? 58.628 -5.624 -76.166 1.00 85.75 164 ARG A C 1
ATOM 1362 O O . ARG A 1 164 ? 59.563 -5.871 -76.917 1.00 85.75 164 ARG A O 1
ATOM 1369 N N . ILE A 1 165 ? 57.526 -4.988 -76.565 1.00 86.06 165 ILE A N 1
ATOM 1370 C CA . ILE A 1 165 ? 57.302 -4.551 -77.954 1.00 86.06 165 ILE A CA 1
ATOM 1371 C C . ILE A 1 165 ? 58.381 -3.549 -78.391 1.00 86.06 165 ILE A C 1
ATOM 1373 O O . ILE A 1 165 ? 58.958 -3.696 -79.464 1.00 86.06 165 ILE A O 1
ATOM 1377 N N . SER A 1 166 ? 58.730 -2.581 -77.537 1.00 83.81 166 SER A N 1
ATOM 1378 C CA . SER A 1 166 ? 59.775 -1.602 -77.868 1.00 83.81 166 SER A CA 1
ATOM 1379 C C . SER A 1 166 ? 61.175 -2.219 -78.019 1.00 83.81 166 SER A C 1
ATOM 1381 O O . SER A 1 166 ? 61.975 -1.745 -78.825 1.00 83.81 166 SER A O 1
ATOM 1383 N N . LEU A 1 167 ? 61.475 -3.297 -77.283 1.00 84.75 167 LEU A N 1
ATOM 1384 C CA . LEU A 1 167 ? 62.723 -4.049 -77.435 1.00 84.75 167 LEU A CA 1
ATOM 1385 C C . LEU A 1 167 ? 62.754 -4.836 -78.751 1.00 84.75 167 LEU A C 1
ATOM 1387 O O . LEU A 1 167 ? 63.786 -4.852 -79.417 1.00 84.75 167 LEU A O 1
ATOM 1391 N N . GLU A 1 168 ? 61.638 -5.455 -79.142 1.00 83.38 168 GLU A N 1
ATOM 1392 C CA . GLU A 1 168 ? 61.515 -6.175 -80.418 1.00 83.38 168 GLU A CA 1
ATOM 1393 C C . GLU A 1 168 ? 61.627 -5.236 -81.632 1.00 83.38 168 GLU A C 1
ATOM 1395 O O . GLU A 1 168 ? 62.261 -5.579 -82.629 1.00 83.38 168 GLU A O 1
ATOM 1400 N N . GLU A 1 169 ? 61.085 -4.018 -81.553 1.00 80.81 169 GLU A N 1
ATOM 1401 C CA . GLU A 1 169 ? 61.251 -3.007 -82.608 1.00 80.81 169 GLU A CA 1
ATOM 1402 C C . GLU A 1 169 ? 62.709 -2.541 -82.739 1.00 80.81 169 GLU A C 1
ATOM 1404 O O . GLU A 1 169 ? 63.224 -2.388 -83.852 1.00 80.81 169 GLU A O 1
ATOM 1409 N N . GLN A 1 170 ? 63.413 -2.370 -81.615 1.00 76.88 170 GLN A N 1
ATOM 1410 C CA . GLN A 1 170 ? 64.826 -1.992 -81.629 1.00 76.88 170 GLN A CA 1
ATOM 1411 C C . GLN A 1 170 ? 65.720 -3.096 -82.200 1.00 76.88 170 GLN A C 1
ATOM 1413 O O . GLN A 1 170 ? 66.617 -2.792 -82.990 1.00 76.88 170 GLN A O 1
ATOM 1418 N N . THR A 1 171 ? 65.482 -4.365 -81.853 1.00 77.12 171 THR A N 1
ATOM 1419 C CA . THR A 1 171 ? 66.257 -5.491 -82.401 1.00 77.12 171 THR A CA 1
ATOM 1420 C C . THR A 1 171 ? 65.986 -5.701 -83.887 1.00 77.12 171 THR A C 1
ATOM 1422 O O . THR A 1 171 ? 66.925 -5.978 -84.633 1.00 77.12 171 THR A O 1
ATOM 1425 N N . LYS A 1 172 ? 64.747 -5.488 -84.344 1.00 71.94 172 LYS A N 1
ATOM 1426 C CA . LYS A 1 172 ? 64.386 -5.5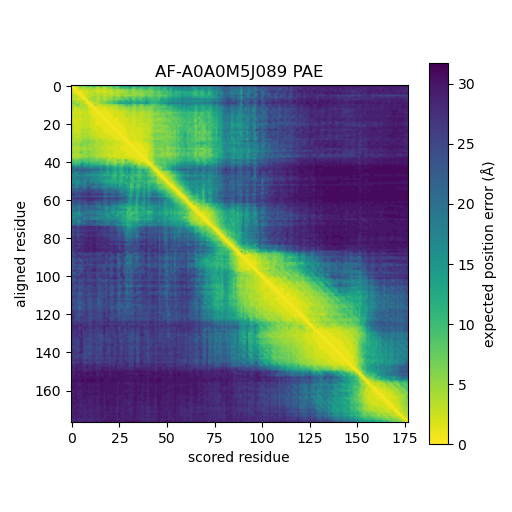76 -85.762 1.00 71.94 172 LYS A CA 1
ATOM 1427 C C . LYS A 1 172 ? 65.014 -4.454 -86.596 1.00 71.94 172 LYS A C 1
ATOM 1429 O O . LYS A 1 172 ? 65.595 -4.737 -87.636 1.00 71.94 172 LYS A O 1
ATOM 1434 N N . SER A 1 173 ? 65.023 -3.207 -86.108 1.00 70.12 173 SER A N 1
ATOM 1435 C CA . SER A 1 173 ? 65.685 -2.101 -86.832 1.00 70.12 173 SER A CA 1
ATOM 1436 C C . SER A 1 173 ? 67.207 -2.263 -86.945 1.00 70.12 173 SER A C 1
ATOM 1438 O O . SER A 1 173 ? 67.813 -1.751 -87.878 1.00 70.12 173 SER A O 1
ATOM 1440 N N . LYS A 1 174 ? 67.828 -3.001 -86.014 1.00 67.69 174 LYS A N 1
ATOM 1441 C CA . LYS A 1 174 ? 69.272 -3.280 -85.999 1.00 67.69 174 LYS A CA 1
ATOM 1442 C C . LYS A 1 174 ? 69.668 -4.501 -86.843 1.00 67.69 174 LYS A C 1
ATOM 1444 O O . LYS A 1 174 ? 70.852 -4.729 -87.048 1.00 67.69 174 LYS A O 1
ATOM 1449 N N . SER A 1 175 ? 68.686 -5.294 -87.272 1.00 64.31 175 SER A N 1
ATOM 1450 C CA . SER A 1 175 ? 68.835 -6.452 -88.163 1.00 64.31 175 SER A CA 1
ATOM 1451 C C . SER A 1 175 ? 68.722 -6.063 -89.643 1.00 64.31 175 SER A C 1
ATOM 1453 O O . SER A 1 175 ? 69.306 -6.735 -90.487 1.00 64.31 175 SER A O 1
ATOM 1455 N N . ASP A 1 176 ? 67.972 -5.000 -89.953 1.00 59.22 176 ASP A N 1
ATOM 1456 C CA . ASP A 1 176 ? 67.648 -4.578 -91.326 1.00 59.22 176 ASP A CA 1
ATOM 1457 C C . ASP A 1 176 ? 68.545 -3.434 -91.864 1.00 59.22 176 ASP A C 1
ATOM 1459 O O . ASP A 1 176 ? 68.266 -2.893 -92.936 1.00 59.22 176 ASP A O 1
ATOM 1463 N N . GLY A 1 177 ? 69.612 -3.054 -91.147 1.00 51.56 177 GLY A N 1
ATOM 1464 C CA . GLY A 1 177 ? 70.615 -2.060 -91.571 1.00 51.56 177 GLY A CA 1
ATOM 1465 C C . GLY A 1 177 ? 72.023 -2.632 -91.570 1.00 51.56 177 GLY A C 1
ATOM 1466 O O . GLY A 1 177 ? 72.780 -2.300 -92.508 1.00 51.56 177 GLY A O 1
#

pLDDT: mean 77.12, std 13.73, range [50.56, 97.06]

Radius of gyration: 53.52 Å; Cα contacts (8 Å, |Δi|>4): 39; chains: 1; bounding box: 112×25×145 Å

Solvent-accessible surface area (backbone atoms only — not comparable to full-atom values): 10706 Å² total; per-residue (Å²): 122,94,47,39,64,94,81,43,75,90,40,66,70,37,52,53,52,38,52,54,51,52,53,51,48,58,35,62,68,34,70,70,47,32,53,36,36,78,70,66,74,48,84,79,67,60,81,74,63,63,72,78,54,74,88,74,82,73,94,69,80,92,54,78,84,50,48,71,63,52,59,66,74,64,66,74,82,75,74,51,99,81,78,55,81,76,77,75,58,61,66,61,54,46,45,71,70,47,36,70,63,49,53,52,51,52,53,52,49,55,51,51,54,52,54,50,51,51,51,54,49,54,55,52,48,58,54,49,51,54,53,51,49,52,52,52,51,50,50,51,52,52,50,49,51,51,50,49,64,76,62,62,75,58,71,62,61,61,50,52,51,52,52,53,52,54,51,53,54,53,54,49,60,69,71,78,112

Organism: Drosophila busckii (NCBI:txid30019)

Sequence (177 aa):
MIYHPDRNEGSESAVKKFREINQAYEVLGNYRLRRLYDKGIVHTAGAQYAQDIPDIEPDVEDDAETKFYKSRFKKSKVADSDGRTPIYNFDEWSRSHYGKNFDRRQAAQQKYDRLRRQKEINIVSGQNDLVIFAFIFASVAMYLIFVAETSYDTPKHKAEERHRISLEEQTKSKSDG

Foldseek 3Di:
DVLDCVVQPPPPVSVVVVVVVVQVCQQCVQPQSVVCVVVVNDDDDGPVVSVPDPPPPDPDDDDVVCVVVVVVVPPDPPQDPVRDRPPPPPVVVCCVVCVVVVVVVVVVVVVVVVVVVVVVCVVVVVVVVVVVVVVVVVVVVVVVVVCVVVPCPDPVVVVVVVVVVVVVVVVVVVVVD

Mean predicted aligned error: 19.39 Å

Secondary structure (DSSP, 8-state):
-TT-GGGSTT-HHHHHHHHHHHHHHHHHHSHHHHHHHHTTS-SS--GGGGSSS----------GGGHHHHHHH-------TT-S-----HHHHHHHHHHHHHHHHHHHHHHHHHHHHHHHHHHHHHHHHHHHHHHHHHHHHHHHHHHHHHH---HHHHHHHHHHHHHHHHHHHTT--